Protein AF-A0AAQ3L627-F1 (afdb_monomer_lite)

Organism: NCBI:txid3080537

Sequence (246 aa):
MLGNDVNDSWWVAIDGEVLDNLLSLPDVGKIKDQHPAAQVSVLHEGKADQEDAEWIPFEKNEPARFKVVSSRGYDGMQVTVPQSKEAEEEKPGGPEEEAAAEDKAEASTEKEEVEAKEPEEKAPKTKAKKDRKKKETAEPKADASQKTEILPEAVQKELESLKSEVKSLRDEVSALRDLADTLKQPIMEAHRVLAEREQFLEASEANLFDKAQKQEVLQTELEQMREELDEQKAALKAREARLSAG

pLDDT: mean 77.82, std 23.23, range [33.16, 98.62]

Foldseek 3Di:
DPPDDQPFWKFKDWLRRTDPDTDGPVVLVVVCVVVVPIFIWIFTPVCPPPPPGDTWTWDCPDPQWTWGDDPPPPDTDIDGDPPDDDDDDDDDDDDDDDDDDDDDDDDDPPDDPPPPDDPPPDDPPPPPPPPPDDDDDDDPPDDPDPPPVPDDVVVVVVVVVVVVVVVVVVVVVVVVVVVVVVVVVVVVVVVVVVVVVVVVVVVVVVVVVVVVVVVVVVVVVVVVVVVVVVVVVVVVVVVVVVVVVD

Secondary structure (DSSP, 8-state):
-----TT-EEEEEETTEEPSS-EEHHHHHHHHHH-TTS-EEEEEGGGTT-TT---EEEEEEETTEEEE--TTS----EEE------------------------------------------------------------------------HHHHHHHHHHHHHHHHHHHHHHHHHHHHHHHHHHHHHHHHHHHHHHHHHHHHHHHHHHHHHHHHHHHHHHHHHHHHHHHHHHHHHHHHHHHT--

Structure (mmCIF, N/CA/C/O backbone):
data_AF-A0AAQ3L627-F1
#
_entry.id   AF-A0AAQ3L627-F1
#
loop_
_atom_site.group_PDB
_atom_site.id
_atom_site.type_symbol
_atom_site.label_atom_id
_atom_site.label_alt_id
_atom_site.label_comp_id
_atom_site.label_asym_id
_atom_site.label_entity_id
_atom_site.label_seq_id
_atom_site.pdbx_PDB_ins_code
_atom_site.Cartn_x
_atom_site.Cartn_y
_atom_site.Cartn_z
_atom_site.occupancy
_atom_site.B_iso_or_equiv
_atom_site.auth_seq_id
_atom_site.auth_comp_id
_atom_site.auth_asym_id
_atom_site.auth_atom_id
_atom_site.pdbx_PDB_model_num
ATOM 1 N N . MET A 1 1 ? -19.521 5.486 -27.000 1.00 38.16 1 MET A N 1
ATOM 2 C CA . MET A 1 1 ? -20.193 5.773 -25.718 1.00 38.16 1 MET A CA 1
ATOM 3 C C . MET A 1 1 ? -19.685 4.726 -24.756 1.00 38.16 1 MET A C 1
ATOM 5 O O . MET A 1 1 ? -19.805 3.556 -25.095 1.00 38.16 1 MET A O 1
ATOM 9 N N . LEU A 1 2 ? -19.038 5.121 -23.661 1.00 39.88 2 LEU A N 1
ATOM 10 C CA . LEU A 1 2 ? -18.732 4.174 -22.591 1.00 39.88 2 LEU A CA 1
ATOM 11 C C . LEU A 1 2 ? -20.071 3.858 -21.917 1.00 39.88 2 LEU A C 1
ATOM 13 O O . LEU A 1 2 ? -20.799 4.779 -21.542 1.00 39.88 2 LEU A O 1
ATOM 17 N N . GLY A 1 3 ? -20.453 2.584 -21.922 1.00 46.66 3 GLY A N 1
ATOM 18 C CA . GLY A 1 3 ? -21.623 2.115 -21.195 1.00 46.66 3 GLY A CA 1
ATOM 19 C C . GLY A 1 3 ? -21.202 1.945 -19.752 1.00 46.66 3 GLY A C 1
ATOM 20 O O . GLY A 1 3 ? -20.713 0.879 -19.408 1.00 46.66 3 GLY A O 1
ATOM 21 N N . ASN A 1 4 ? -21.307 3.015 -18.968 1.00 55.88 4 ASN A N 1
ATOM 22 C CA . ASN A 1 4 ? -20.973 2.959 -17.557 1.00 55.88 4 ASN A CA 1
ATOM 23 C C . ASN A 1 4 ? -22.106 2.240 -16.820 1.00 55.88 4 ASN A C 1
ATOM 25 O O . ASN A 1 4 ? -23.209 2.791 -16.707 1.00 55.88 4 ASN A O 1
ATOM 29 N N . ASP A 1 5 ? -21.854 1.012 -16.378 1.00 68.50 5 ASP A N 1
ATOM 30 C CA . ASP A 1 5 ? -22.839 0.220 -15.656 1.00 68.50 5 ASP A CA 1
ATOM 31 C C . ASP A 1 5 ? -22.907 0.658 -14.187 1.00 68.50 5 ASP A C 1
ATOM 33 O O . ASP A 1 5 ? -21.973 1.213 -13.608 1.00 68.50 5 ASP A O 1
ATOM 37 N N . VAL A 1 6 ? -24.037 0.377 -13.532 1.00 69.38 6 VAL A N 1
ATOM 38 C CA . VAL A 1 6 ? -24.241 0.695 -12.101 1.00 69.38 6 VAL A CA 1
ATOM 39 C C . VAL A 1 6 ? -23.228 -0.039 -11.198 1.00 69.38 6 VAL A C 1
ATOM 41 O O . VAL A 1 6 ? -23.020 0.359 -10.052 1.00 69.38 6 VAL A O 1
ATOM 44 N N . ASN A 1 7 ? -22.581 -1.075 -11.739 1.00 77.25 7 ASN A N 1
ATOM 45 C CA . ASN A 1 7 ? -21.584 -1.917 -11.087 1.00 77.25 7 ASN A CA 1
ATOM 46 C C . ASN A 1 7 ? -20.131 -1.461 -11.326 1.00 77.25 7 ASN A C 1
ATOM 48 O O . ASN A 1 7 ? -19.225 -2.134 -10.843 1.00 77.25 7 ASN A O 1
ATOM 52 N N . ASP A 1 8 ? -19.893 -0.373 -12.068 1.00 89.44 8 ASP A N 1
ATOM 53 C CA . ASP A 1 8 ? -18.536 0.143 -12.270 1.00 89.44 8 ASP A CA 1
ATOM 54 C C . ASP A 1 8 ? -17.903 0.567 -10.935 1.00 89.44 8 ASP A C 1
ATOM 56 O O . ASP A 1 8 ? -18.548 1.203 -10.094 1.00 89.44 8 ASP A O 1
ATOM 60 N N . SER A 1 9 ? -16.614 0.266 -10.782 1.00 94.31 9 SER A N 1
ATOM 61 C CA . SER A 1 9 ? -15.779 0.680 -9.655 1.00 94.31 9 SER A CA 1
ATOM 62 C C . SER A 1 9 ? -15.196 2.078 -9.871 1.00 94.31 9 SER A C 1
ATOM 64 O O . SER A 1 9 ? -14.650 2.395 -10.934 1.00 94.31 9 SER A O 1
ATOM 66 N N . TRP A 1 10 ? -15.260 2.917 -8.836 1.00 95.19 10 TRP A N 1
ATOM 67 C CA . TRP A 1 10 ? -14.747 4.286 -8.870 1.00 95.19 10 TRP A CA 1
ATOM 68 C C . TRP A 1 10 ? -13.792 4.541 -7.712 1.00 95.19 10 TRP A C 1
ATOM 70 O O . TRP A 1 10 ? -14.097 4.242 -6.557 1.00 95.19 10 TRP A O 1
ATOM 80 N N . TRP A 1 11 ? -12.665 5.171 -8.024 1.00 96.81 11 TRP A N 1
ATOM 81 C CA . TRP A 1 11 ? -11.856 5.879 -7.045 1.00 96.81 11 TRP A CA 1
ATOM 82 C C . TRP A 1 11 ? -12.615 7.119 -6.578 1.00 96.81 11 TRP A C 1
ATOM 84 O O . TRP A 1 11 ? -13.246 7.814 -7.380 1.00 96.81 11 TRP A O 1
ATOM 94 N N . VAL A 1 12 ? -12.548 7.405 -5.281 1.00 96.69 12 VAL A N 1
ATOM 95 C CA . VAL A 1 12 ? -13.279 8.509 -4.651 1.00 96.69 12 VAL A CA 1
ATOM 96 C C . VAL A 1 12 ? -12.299 9.384 -3.891 1.00 96.69 12 VAL A C 1
ATOM 98 O O . VAL A 1 12 ? -11.506 8.878 -3.102 1.00 96.69 12 VAL A O 1
ATOM 101 N N . ALA A 1 13 ? -12.389 10.693 -4.101 1.00 97.25 13 ALA A N 1
ATOM 102 C CA . ALA A 1 13 ? -11.680 11.692 -3.320 1.00 97.25 13 ALA A CA 1
ATOM 103 C C . ALA A 1 13 ? -12.678 12.570 -2.556 1.00 97.25 13 ALA A C 1
ATOM 105 O O . ALA A 1 13 ? -13.675 13.016 -3.132 1.00 97.25 13 ALA A O 1
ATOM 106 N N . ILE A 1 14 ? -12.405 12.836 -1.280 1.00 96.81 14 ILE A N 1
ATOM 107 C CA . ILE A 1 14 ? -13.191 13.722 -0.411 1.00 96.81 14 ILE A CA 1
ATOM 108 C C . ILE A 1 14 ? -12.295 14.899 -0.027 1.00 96.81 14 ILE A C 1
ATOM 110 O O . ILE A 1 14 ? -11.244 14.701 0.569 1.00 96.81 14 ILE A O 1
ATOM 114 N N . ASP A 1 15 ? -12.671 16.117 -0.424 1.00 96.50 15 ASP A N 1
ATOM 115 C CA . ASP A 1 15 ? -11.905 17.353 -0.172 1.00 96.50 15 ASP A CA 1
ATOM 116 C C . ASP A 1 15 ? -10.427 17.306 -0.641 1.00 96.50 15 ASP A C 1
ATOM 118 O O . ASP A 1 15 ? -9.594 18.104 -0.219 1.00 96.50 15 ASP A O 1
ATOM 122 N N . GLY A 1 16 ? -10.116 16.398 -1.577 1.00 94.44 16 GLY A N 1
ATOM 123 C CA . GLY A 1 16 ? -8.778 16.164 -2.133 1.00 94.44 16 GLY A CA 1
ATOM 124 C C . GLY A 1 16 ? -8.058 14.923 -1.588 1.00 94.44 16 GLY A C 1
ATOM 125 O O . GLY A 1 16 ? -7.071 14.504 -2.187 1.00 94.44 16 GLY A O 1
ATOM 126 N N . GLU A 1 17 ? -8.555 14.300 -0.516 1.00 97.06 17 GLU A N 1
ATOM 127 C CA . GLU A 1 17 ? -8.014 13.045 0.020 1.00 97.06 17 GLU A CA 1
ATOM 128 C C . GLU A 1 17 ? -8.633 11.845 -0.708 1.00 97.06 17 GLU A C 1
ATOM 130 O O . GLU A 1 17 ? -9.852 11.669 -0.699 1.00 97.06 17 GLU A O 1
ATOM 135 N N . VAL A 1 18 ? -7.802 11.028 -1.363 1.00 96.50 18 VAL A N 1
ATOM 136 C CA . VAL A 1 18 ? -8.230 9.813 -2.079 1.00 96.50 18 VAL A CA 1
ATOM 137 C C . VAL A 1 18 ? -8.443 8.670 -1.085 1.00 96.50 18 VAL A C 1
ATOM 139 O O . VAL A 1 18 ? -7.598 8.428 -0.229 1.00 96.50 18 VAL A O 1
ATOM 142 N N . LEU A 1 19 ? -9.563 7.956 -1.210 1.00 96.38 19 LEU A N 1
ATOM 143 C CA . LEU A 1 19 ? -9.843 6.747 -0.438 1.00 96.38 19 LEU A CA 1
ATOM 144 C C . LEU A 1 19 ? -9.174 5.521 -1.075 1.00 96.38 19 LEU A C 1
ATOM 146 O O . LEU A 1 19 ? -9.302 5.305 -2.277 1.00 96.38 19 LEU A O 1
ATOM 150 N N . ASP A 1 20 ? -8.564 4.667 -0.249 1.00 95.38 20 ASP A N 1
ATOM 151 C CA . ASP A 1 20 ? -7.891 3.426 -0.680 1.00 95.38 20 ASP A CA 1
ATOM 152 C C . ASP A 1 20 ? -8.838 2.369 -1.287 1.00 95.38 20 ASP A C 1
ATOM 154 O O . ASP A 1 20 ? -8.384 1.414 -1.916 1.00 95.38 20 ASP A O 1
ATOM 158 N N . ASN A 1 21 ? -10.152 2.505 -1.084 1.00 95.94 21 ASN A N 1
ATOM 159 C CA . ASN A 1 21 ? -11.151 1.543 -1.544 1.00 95.94 21 ASN A CA 1
ATOM 160 C C . ASN A 1 21 ? -11.883 2.052 -2.789 1.00 95.94 21 ASN A C 1
ATOM 162 O O . ASN A 1 21 ? -12.464 3.139 -2.776 1.00 95.94 21 ASN A O 1
ATOM 166 N N . LEU A 1 22 ? -11.946 1.207 -3.819 1.00 95.81 22 LEU A N 1
ATOM 167 C CA . LEU A 1 22 ? -12.874 1.362 -4.937 1.00 95.81 22 LEU A CA 1
ATOM 168 C C . LEU A 1 22 ? -14.322 1.222 -4.449 1.00 95.81 22 LEU A C 1
ATOM 170 O O . LEU A 1 22 ? -14.645 0.315 -3.679 1.00 95.81 22 LEU A O 1
ATOM 174 N N . LEU A 1 23 ? -15.201 2.113 -4.909 1.00 95.69 23 LEU A N 1
ATOM 175 C CA . LEU A 1 23 ? -16.597 2.178 -4.479 1.00 95.69 23 LEU A CA 1
ATOM 176 C C . LEU A 1 23 ? -17.563 2.216 -5.664 1.00 95.69 23 LEU A C 1
ATOM 178 O O . LEU A 1 23 ? -17.274 2.791 -6.714 1.00 95.69 23 LEU A O 1
ATOM 182 N N . SER A 1 24 ? -18.750 1.642 -5.463 1.00 94.31 24 SER A N 1
ATOM 183 C CA . SER A 1 24 ? -19.856 1.748 -6.416 1.00 94.31 24 SER A CA 1
ATOM 184 C C . SER A 1 24 ? -20.477 3.151 -6.371 1.00 94.31 24 SER A C 1
ATOM 186 O O . SER A 1 24 ? -20.512 3.784 -5.312 1.00 94.31 24 SER A O 1
ATOM 188 N N . LEU A 1 25 ? -21.036 3.643 -7.485 1.00 90.56 25 LEU A N 1
ATOM 189 C CA . LEU A 1 25 ? -21.740 4.942 -7.517 1.00 90.56 25 LEU A CA 1
ATOM 190 C C . LEU A 1 25 ? -22.830 5.095 -6.427 1.00 90.56 25 LEU A C 1
ATOM 192 O O . LEU A 1 25 ? -22.910 6.173 -5.827 1.00 90.56 25 LEU A O 1
ATOM 196 N N . PRO A 1 26 ? -23.645 4.065 -6.108 1.00 91.62 26 PRO A N 1
ATOM 197 C CA . PRO A 1 26 ? -24.541 4.094 -4.951 1.00 91.62 26 PRO A CA 1
ATOM 198 C C . PRO A 1 26 ? -23.844 4.363 -3.608 1.00 91.62 26 PRO A C 1
ATOM 200 O O . PRO A 1 26 ? -24.389 5.098 -2.782 1.00 91.62 26 PRO A O 1
ATOM 203 N N . ASP A 1 27 ? -22.649 3.812 -3.381 1.00 94.50 27 ASP A N 1
ATOM 204 C CA . ASP A 1 27 ? -21.881 4.023 -2.147 1.00 94.50 27 ASP A CA 1
ATOM 205 C C . ASP A 1 27 ? -21.241 5.416 -2.092 1.00 94.50 27 ASP A C 1
ATOM 207 O O . ASP A 1 27 ? -21.297 6.066 -1.046 1.00 94.50 27 ASP A O 1
ATOM 211 N N . VAL A 1 28 ? -20.765 5.948 -3.226 1.00 93.94 28 VAL A N 1
ATOM 212 C CA . VAL A 1 28 ? -20.380 7.372 -3.337 1.00 93.94 28 VAL A CA 1
ATOM 213 C C . VAL A 1 28 ? -21.561 8.284 -2.977 1.00 93.94 28 VAL A C 1
ATOM 215 O O . VAL A 1 28 ? -21.400 9.283 -2.272 1.00 93.94 28 VAL A O 1
ATOM 218 N N . GLY A 1 29 ? -22.776 7.906 -3.390 1.00 92.81 29 GLY A N 1
ATOM 219 C CA . GLY A 1 29 ? -24.018 8.566 -2.988 1.00 92.81 29 GLY A CA 1
ATOM 220 C C . GLY A 1 29 ? -24.201 8.628 -1.467 1.00 92.81 29 GLY A C 1
ATOM 221 O O . GLY A 1 29 ? -24.482 9.705 -0.939 1.00 92.81 29 GLY A O 1
ATOM 222 N N . LYS A 1 30 ? -23.977 7.510 -0.760 1.00 94.81 30 LYS A N 1
ATOM 223 C CA . LYS A 1 30 ? -24.049 7.434 0.714 1.00 94.81 30 LYS A CA 1
ATOM 224 C C . LYS A 1 30 ? -22.985 8.307 1.386 1.00 94.81 30 LYS A C 1
ATOM 226 O O . LYS A 1 30 ? -23.291 8.985 2.363 1.00 94.81 30 LYS A O 1
ATOM 231 N N . ILE A 1 31 ? -21.760 8.335 0.854 1.00 94.31 31 ILE A N 1
ATOM 232 C CA . ILE A 1 31 ? -20.682 9.207 1.352 1.00 94.31 31 ILE A CA 1
ATOM 233 C C . ILE A 1 31 ? -21.073 10.681 1.212 1.00 94.31 31 ILE A C 1
ATOM 235 O O . ILE A 1 31 ? -20.925 11.451 2.160 1.00 94.31 31 ILE A O 1
ATOM 239 N N . LYS A 1 32 ? -21.641 11.082 0.068 1.00 94.38 32 LYS A N 1
ATOM 240 C CA . LYS A 1 32 ? -22.099 12.464 -0.140 1.00 94.38 32 LYS A CA 1
ATOM 241 C C . LYS A 1 32 ? -23.278 12.846 0.767 1.00 94.38 32 LYS A C 1
ATOM 243 O O . LYS A 1 32 ? -23.385 14.010 1.142 1.00 94.38 32 LYS A O 1
ATOM 248 N N . ASP A 1 33 ? -24.119 11.889 1.164 1.00 93.94 33 ASP A N 1
ATOM 249 C CA . ASP A 1 33 ? -25.168 12.105 2.173 1.00 93.94 33 ASP A CA 1
ATOM 250 C C . ASP A 1 33 ? -24.604 12.265 3.597 1.00 93.94 33 ASP A C 1
ATOM 252 O O . ASP A 1 33 ? -25.123 13.067 4.373 1.00 93.94 33 ASP A O 1
ATOM 256 N N . GLN A 1 34 ? -23.537 11.535 3.941 1.00 95.62 34 GLN A N 1
ATOM 257 C CA . GLN A 1 34 ? -22.833 11.673 5.225 1.00 95.62 34 GLN A CA 1
ATOM 258 C C . GLN A 1 34 ? -22.031 12.983 5.307 1.00 95.62 34 GLN A C 1
ATOM 260 O O . GLN A 1 34 ? -21.970 13.609 6.366 1.00 95.62 34 GLN A O 1
ATOM 265 N N . HIS A 1 35 ? -21.466 13.430 4.181 1.00 93.44 35 HIS A N 1
ATOM 266 C CA . HIS A 1 35 ? -20.610 14.613 4.077 1.00 93.44 35 HIS A CA 1
ATOM 267 C C . HIS A 1 35 ? -21.164 15.630 3.057 1.00 93.44 35 HIS A C 1
ATOM 269 O O . HIS A 1 35 ? -20.539 15.895 2.025 1.00 93.44 35 HIS A O 1
ATOM 275 N N . PRO A 1 36 ? -22.329 16.260 3.322 1.00 93.69 36 PRO A N 1
ATOM 276 C CA . PRO A 1 36 ? -22.995 17.128 2.349 1.00 93.69 36 PRO A CA 1
ATOM 277 C C . PRO A 1 36 ? -22.157 18.355 1.962 1.00 93.69 36 PRO A C 1
ATOM 279 O O . PRO A 1 36 ? -22.211 18.786 0.810 1.00 93.69 36 PRO A O 1
ATOM 282 N N . ALA A 1 37 ? -21.350 18.882 2.888 1.00 94.19 37 ALA A N 1
ATOM 283 C CA . ALA A 1 37 ? -20.481 20.038 2.665 1.00 94.19 37 ALA A CA 1
ATOM 284 C C . ALA A 1 37 ? -19.163 19.715 1.932 1.00 94.19 37 ALA A C 1
ATOM 286 O O . ALA A 1 37 ? -18.573 20.627 1.362 1.00 94.19 37 ALA A O 1
ATOM 287 N N . ALA A 1 38 ? -18.719 18.453 1.922 1.00 96.19 38 ALA A N 1
ATOM 288 C CA . ALA A 1 38 ? -17.439 18.056 1.335 1.00 96.19 38 ALA A CA 1
ATOM 289 C C . ALA A 1 38 ? -17.497 18.003 -0.199 1.00 96.19 38 ALA A C 1
ATOM 291 O O . ALA A 1 38 ? -18.507 17.584 -0.786 1.00 96.19 38 ALA A O 1
ATOM 292 N N . GLN A 1 39 ? -16.411 18.375 -0.868 1.00 96.25 39 GLN A N 1
ATOM 293 C CA . GLN A 1 39 ? -16.238 18.193 -2.303 1.00 96.25 39 GLN A CA 1
ATOM 294 C C . GLN A 1 39 ? -15.864 16.735 -2.589 1.00 96.25 39 GLN A C 1
ATOM 296 O O . GLN A 1 39 ? -14.703 16.341 -2.509 1.00 96.25 39 GLN A O 1
ATOM 301 N N . VAL A 1 40 ? -16.863 15.931 -2.956 1.00 95.94 40 VAL A N 1
ATOM 302 C CA . VAL A 1 40 ? -16.649 14.559 -3.430 1.00 95.94 40 VAL A CA 1
ATOM 303 C C . VAL A 1 40 ? -16.345 14.597 -4.926 1.00 95.94 40 VAL A C 1
ATOM 305 O O . VAL A 1 40 ? -17.100 15.189 -5.700 1.00 95.94 40 VAL A O 1
ATOM 308 N N . SER A 1 41 ? -15.250 13.964 -5.335 1.00 96.19 41 SER A N 1
ATOM 309 C CA . SER A 1 41 ? -14.869 13.781 -6.740 1.00 96.19 41 SER A CA 1
ATOM 310 C C . SER A 1 41 ? -14.647 12.298 -7.019 1.00 96.19 41 SER A C 1
ATOM 312 O O . SER A 1 41 ? -14.194 11.567 -6.141 1.00 96.19 41 SER A O 1
ATOM 314 N N . VAL A 1 42 ? -14.963 11.850 -8.232 1.00 96.00 42 VAL A N 1
ATOM 315 C CA . VAL A 1 42 ? -14.820 10.449 -8.645 1.00 96.00 42 VAL A CA 1
ATOM 316 C C . VAL A 1 42 ? -13.933 10.310 -9.874 1.00 96.00 42 VAL A C 1
ATOM 318 O O . VAL A 1 42 ? -13.960 11.153 -10.776 1.00 96.00 42 VAL A O 1
ATOM 321 N N . LEU A 1 43 ? -13.183 9.214 -9.925 1.00 95.19 43 LEU A N 1
ATOM 322 C CA . LEU A 1 43 ? -12.391 8.799 -11.074 1.00 95.19 43 LEU A CA 1
ATOM 323 C C . LEU A 1 43 ? -12.682 7.325 -11.381 1.00 95.19 43 LEU A C 1
ATOM 325 O O . LEU A 1 43 ? -12.648 6.470 -10.505 1.00 95.19 43 LEU A O 1
ATOM 329 N N . HIS A 1 44 ? -13.009 7.030 -12.635 1.00 93.81 44 HIS A N 1
ATOM 330 C CA . HIS A 1 44 ? -13.338 5.677 -13.080 1.00 93.81 44 HIS A CA 1
ATOM 331 C C . HIS A 1 44 ? -12.098 4.770 -13.031 1.00 93.81 44 HIS A C 1
ATOM 333 O O . HIS A 1 44 ? -11.052 5.179 -13.534 1.00 93.81 44 HIS A O 1
ATOM 339 N N . GLU A 1 45 ? -12.217 3.539 -12.518 1.00 94.12 45 GLU A N 1
ATOM 340 C CA . GLU A 1 45 ? -11.090 2.596 -12.362 1.00 94.12 45 GLU A CA 1
ATOM 341 C C . GLU A 1 45 ? -10.263 2.447 -13.651 1.00 94.12 45 GLU A C 1
ATOM 343 O O . GLU A 1 45 ? -9.081 2.769 -13.664 1.00 94.12 45 GLU A O 1
ATOM 348 N N . GLY A 1 46 ? -10.901 2.110 -14.780 1.00 91.81 46 GLY A N 1
ATOM 349 C CA . GLY A 1 46 ? -10.245 2.006 -16.099 1.00 91.81 46 GLY A CA 1
ATOM 350 C C . GLY A 1 46 ? -9.662 3.305 -16.697 1.00 91.81 46 GLY A C 1
ATOM 351 O O . GLY A 1 46 ? -9.303 3.326 -17.875 1.00 91.81 46 GLY A O 1
ATOM 352 N N . LYS A 1 47 ? -9.611 4.404 -15.933 1.00 91.38 47 LYS A N 1
ATOM 353 C CA . LYS A 1 47 ? -8.862 5.631 -16.254 1.00 91.38 47 LYS A CA 1
ATOM 354 C C . LYS A 1 47 ? -7.760 5.954 -15.239 1.00 91.38 47 LYS A C 1
ATOM 356 O O . LYS A 1 47 ? -7.022 6.900 -15.485 1.00 91.38 47 LYS A O 1
ATOM 361 N N . ALA A 1 48 ? -7.641 5.214 -14.136 1.00 91.06 48 ALA A N 1
ATOM 362 C CA . ALA A 1 48 ? -6.684 5.501 -13.066 1.00 91.06 48 ALA A CA 1
ATOM 363 C C . ALA A 1 48 ? -5.220 5.486 -13.544 1.00 91.06 48 ALA A C 1
ATOM 365 O O . ALA A 1 48 ? -4.422 6.288 -13.075 1.00 91.06 48 ALA A O 1
ATOM 366 N N . ASP A 1 49 ? -4.900 4.648 -14.535 1.00 93.00 49 ASP A N 1
ATOM 367 C CA . ASP A 1 49 ? -3.555 4.529 -15.119 1.00 93.00 49 ASP A CA 1
ATOM 368 C C . ASP A 1 49 ? -3.184 5.662 -16.105 1.00 93.00 49 ASP A C 1
ATOM 370 O O . ASP A 1 49 ? -2.115 5.630 -16.715 1.00 93.00 49 ASP A O 1
ATOM 374 N N . GLN A 1 50 ? -4.066 6.644 -16.335 1.00 93.19 50 GLN A N 1
ATOM 375 C CA . GLN A 1 50 ? -3.812 7.759 -17.255 1.00 93.19 50 GLN A CA 1
ATOM 376 C C . GLN A 1 50 ? -3.280 8.967 -16.471 1.00 93.19 50 GLN A C 1
ATOM 378 O O . GLN A 1 50 ? -3.987 9.503 -15.625 1.00 93.19 50 GLN A O 1
ATOM 383 N N . GLU A 1 51 ? -2.069 9.445 -16.781 1.00 88.75 51 GLU A N 1
ATOM 384 C CA . GLU A 1 51 ? -1.464 10.606 -16.091 1.00 88.75 51 GLU A CA 1
ATOM 385 C C . GLU A 1 51 ? -2.346 11.872 -16.158 1.00 88.75 51 GLU A C 1
ATOM 387 O O . GLU A 1 51 ? -2.414 12.635 -15.198 1.00 88.75 51 GLU A O 1
ATOM 392 N N . ASP A 1 52 ? -3.088 12.052 -17.258 1.00 90.56 52 ASP A N 1
ATOM 393 C CA . ASP A 1 52 ? -4.026 13.164 -17.487 1.00 90.56 52 ASP A CA 1
ATOM 394 C C . ASP A 1 52 ? -5.481 12.851 -17.048 1.00 90.56 52 ASP A C 1
ATOM 396 O O . ASP A 1 52 ? -6.446 13.418 -17.577 1.00 90.56 52 ASP A O 1
ATOM 400 N N . ALA A 1 53 ? -5.683 11.910 -16.121 1.00 92.38 53 ALA A N 1
ATOM 401 C CA . ALA A 1 53 ? -7.008 11.500 -15.659 1.00 92.38 53 ALA A CA 1
ATOM 402 C C . ALA A 1 53 ? -7.758 12.619 -14.904 1.00 92.38 53 ALA A C 1
ATOM 404 O O . ALA A 1 53 ? -7.532 12.881 -13.722 1.00 92.38 53 ALA A O 1
ATOM 405 N N . GLU A 1 54 ? -8.719 13.259 -15.577 1.00 92.25 54 GLU A N 1
ATOM 406 C CA . GLU A 1 54 ? -9.583 14.272 -14.960 1.00 92.25 54 GLU A CA 1
ATOM 407 C C . GLU A 1 54 ? -10.531 13.651 -13.915 1.00 92.25 54 GLU A C 1
ATOM 409 O O . GLU A 1 54 ? -11.488 12.948 -14.256 1.00 92.25 54 GLU A O 1
ATOM 414 N N . TRP A 1 55 ? -10.297 13.972 -12.639 1.00 94.00 55 TRP A N 1
ATOM 415 C CA . TRP A 1 55 ? -11.248 13.754 -11.546 1.00 94.00 55 TRP A CA 1
ATOM 416 C C . TRP A 1 55 ? -12.523 14.562 -11.780 1.00 94.00 55 TRP A C 1
ATOM 418 O O . TRP A 1 55 ? -12.464 15.767 -12.043 1.00 94.00 55 TRP A O 1
ATOM 428 N N . ILE A 1 56 ? -13.684 13.919 -11.654 1.00 92.88 56 ILE A N 1
ATOM 429 C CA . ILE A 1 56 ? -14.965 14.546 -11.981 1.00 92.88 56 ILE A CA 1
ATOM 430 C C . ILE A 1 56 ? -15.746 14.841 -10.694 1.00 92.88 56 ILE A C 1
ATOM 432 O O . ILE A 1 56 ? -15.994 13.912 -9.920 1.00 92.88 56 ILE A O 1
ATOM 436 N N . PRO A 1 57 ? -16.159 16.096 -10.433 1.00 92.69 57 PRO A N 1
ATOM 437 C CA . PRO A 1 57 ? -16.938 16.424 -9.244 1.00 92.69 57 PRO A CA 1
ATOM 438 C C . PRO A 1 57 ? -18.296 15.709 -9.261 1.00 92.69 57 PRO A C 1
ATOM 440 O O . PRO A 1 57 ? -19.010 15.685 -10.271 1.00 92.69 57 PRO A O 1
ATOM 443 N N . PHE A 1 58 ? -18.644 15.122 -8.117 1.00 91.94 58 PHE A N 1
ATOM 444 C CA . PHE A 1 58 ? -19.856 14.340 -7.918 1.00 91.94 58 PHE A CA 1
ATOM 445 C C . PHE A 1 58 ? -20.940 15.193 -7.250 1.00 91.94 58 PHE A C 1
ATOM 447 O O . PHE A 1 58 ? -20.912 15.459 -6.044 1.00 91.94 58 PHE A O 1
ATOM 454 N N . GLU A 1 59 ? -21.934 15.606 -8.037 1.00 89.81 59 GLU A N 1
ATOM 455 C CA . GLU A 1 59 ? -23.071 16.386 -7.550 1.00 89.81 59 GLU A CA 1
ATOM 456 C C . GLU A 1 59 ? -24.345 15.536 -7.473 1.00 89.81 59 GLU A C 1
ATOM 458 O O . GLU A 1 59 ? -24.961 15.176 -8.487 1.00 89.81 59 GLU A O 1
ATOM 463 N N . LYS A 1 60 ? -24.796 15.271 -6.241 1.00 84.06 60 LYS A N 1
ATOM 464 C CA . LYS A 1 60 ? -26.093 14.645 -5.967 1.00 84.06 60 LYS A CA 1
ATOM 465 C C . LYS A 1 60 ? -27.221 15.659 -6.189 1.00 84.06 60 LYS A C 1
ATOM 467 O O . LYS A 1 60 ? -27.657 16.335 -5.264 1.00 84.06 60 LYS A O 1
ATOM 472 N N . ASN A 1 61 ? -27.664 15.773 -7.440 1.00 71.81 61 ASN A N 1
ATOM 473 C CA . ASN A 1 61 ? -28.689 16.735 -7.850 1.00 71.81 61 ASN A CA 1
ATOM 474 C C . ASN A 1 61 ? -30.120 16.296 -7.468 1.00 71.81 61 ASN A C 1
ATOM 476 O O . ASN A 1 61 ? -30.948 17.147 -7.162 1.00 71.81 61 ASN A O 1
ATOM 480 N N . GLU A 1 62 ? -30.412 14.990 -7.420 1.00 59.34 62 GLU A N 1
ATOM 481 C CA . GLU A 1 62 ? -31.674 14.432 -6.898 1.00 59.34 62 GLU A CA 1
ATOM 482 C C . GLU A 1 62 ? -31.419 13.084 -6.192 1.00 59.34 62 GLU A C 1
ATOM 484 O O . GLU A 1 62 ? -30.448 12.399 -6.519 1.00 59.34 62 GLU A O 1
ATOM 489 N N . PRO A 1 63 ? -32.290 12.623 -5.268 1.00 58.09 6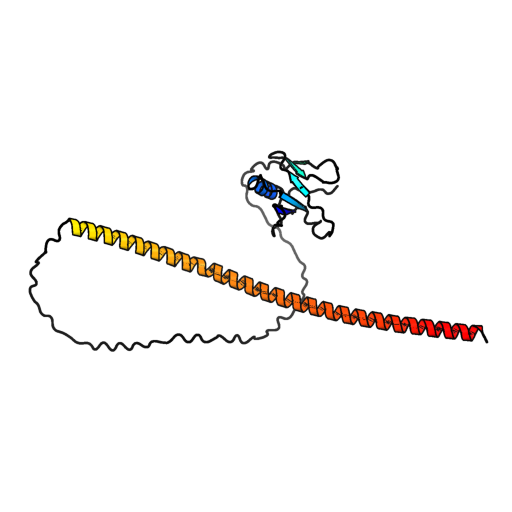3 PRO A N 1
ATOM 490 C CA . PRO A 1 63 ? -32.091 11.363 -4.536 1.00 58.09 63 PRO A CA 1
ATOM 491 C C . PRO A 1 63 ? -32.057 10.087 -5.401 1.00 58.09 63 PRO A C 1
ATOM 493 O O . PRO A 1 63 ? -31.693 9.037 -4.883 1.00 58.09 63 PRO A O 1
ATOM 496 N N . ALA A 1 64 ? -32.416 10.162 -6.689 1.00 57.00 64 ALA A N 1
ATOM 497 C CA . ALA A 1 64 ? -32.388 9.039 -7.635 1.00 57.00 64 ALA A CA 1
ATOM 498 C C . ALA A 1 64 ? -31.595 9.320 -8.932 1.00 57.00 64 ALA A C 1
ATOM 500 O O . ALA A 1 64 ? -31.579 8.479 -9.835 1.00 57.00 64 ALA A O 1
ATOM 501 N N . ARG A 1 65 ? -30.961 10.498 -9.061 1.00 56.53 65 ARG A N 1
ATOM 502 C CA . ARG A 1 65 ? -30.208 10.887 -10.265 1.00 56.53 65 ARG A CA 1
ATOM 503 C C . ARG A 1 65 ? -28.868 11.498 -9.904 1.00 56.53 65 ARG A C 1
ATOM 505 O O . ARG A 1 65 ? -28.790 12.529 -9.234 1.00 56.53 65 ARG A O 1
ATOM 512 N N . PHE A 1 66 ? -27.821 10.883 -10.429 1.00 63.78 66 PHE A N 1
ATOM 513 C CA . PHE A 1 66 ? -26.448 11.327 -10.265 1.00 63.78 66 PHE A CA 1
ATOM 514 C C . PHE A 1 66 ? -26.023 12.064 -11.529 1.00 63.78 66 PHE A C 1
ATOM 516 O O . PHE A 1 66 ? -26.240 11.572 -12.641 1.00 63.78 66 PHE A O 1
ATOM 523 N N . LYS A 1 67 ? -25.445 13.257 -11.363 1.00 67.31 67 LYS A N 1
ATOM 524 C CA . LYS A 1 67 ? -24.898 14.033 -12.473 1.00 67.31 67 LYS A CA 1
ATOM 525 C C . LYS A 1 67 ? -23.396 14.159 -12.288 1.00 67.31 67 LYS A C 1
ATOM 527 O O . LYS A 1 67 ? -22.922 14.778 -11.339 1.00 67.31 67 LYS A O 1
ATOM 532 N N . VAL A 1 68 ? -22.668 13.564 -13.221 1.00 62.91 68 VAL A N 1
ATOM 533 C CA . VAL A 1 68 ? -21.210 13.638 -13.300 1.00 62.91 68 VAL A CA 1
ATOM 534 C C . VAL A 1 68 ? -20.884 14.871 -14.147 1.00 62.91 68 VAL A C 1
ATOM 536 O O . VAL A 1 68 ? -21.147 14.897 -15.354 1.00 62.91 68 VAL A O 1
ATOM 539 N N . VAL A 1 69 ? -20.422 15.948 -13.503 1.00 63.31 69 VAL A N 1
ATOM 540 C CA . VAL A 1 69 ? -20.269 17.261 -14.151 1.00 63.31 69 VAL A CA 1
ATOM 541 C C . VAL A 1 69 ? -18.898 17.359 -14.816 1.00 63.31 69 VAL A C 1
ATOM 543 O O . VAL A 1 69 ? -17.907 17.725 -14.193 1.00 63.31 69 VAL A O 1
ATOM 546 N N . SER A 1 70 ? -18.845 17.042 -16.110 1.00 59.62 70 SER A N 1
ATOM 547 C CA . SER A 1 70 ? -17.636 17.220 -16.919 1.00 59.62 70 SER A CA 1
ATOM 548 C C . SER A 1 70 ? -17.282 18.705 -17.061 1.00 59.62 70 SER A C 1
ATOM 550 O O . SER A 1 70 ? -18.040 19.487 -17.639 1.00 59.62 70 SER A O 1
ATOM 552 N N . SER A 1 71 ? -16.083 19.074 -16.615 1.00 49.44 71 SER A N 1
ATOM 553 C CA . SER A 1 71 ? -15.517 20.431 -16.662 1.00 49.44 71 SER A CA 1
ATOM 554 C C . SER A 1 71 ? -15.393 21.014 -18.080 1.00 49.44 71 SER A C 1
ATOM 556 O O . SER A 1 71 ? -15.410 22.231 -18.254 1.00 49.44 71 SER A O 1
ATOM 558 N N . ARG A 1 72 ? -15.329 20.167 -19.118 1.00 55.00 72 ARG A N 1
ATOM 559 C CA . ARG A 1 72 ? -15.158 20.569 -20.532 1.00 55.00 72 ARG A CA 1
ATOM 560 C C . ARG A 1 72 ? -16.438 21.006 -21.272 1.00 55.00 72 ARG A C 1
ATOM 562 O O . ARG A 1 72 ? -16.455 21.007 -22.500 1.00 55.00 72 ARG A O 1
ATOM 569 N N . GLY A 1 73 ? -17.514 21.358 -20.565 1.00 47.78 73 GLY A N 1
ATOM 570 C CA . GLY A 1 73 ? -18.721 21.950 -21.172 1.00 47.78 73 GLY A CA 1
ATOM 571 C C . GLY A 1 73 ? -19.564 21.009 -22.047 1.00 47.78 73 GLY A C 1
ATOM 572 O O . GLY A 1 73 ? -20.412 21.475 -22.802 1.00 47.78 73 GLY A O 1
ATOM 573 N N . TYR A 1 74 ? -19.347 19.695 -21.947 1.00 46.69 74 TYR A N 1
ATOM 574 C CA . TYR A 1 74 ? -20.245 18.691 -22.519 1.00 46.69 74 TYR A CA 1
ATOM 575 C C . TYR A 1 74 ? -21.469 18.498 -21.620 1.00 46.69 74 TYR A C 1
ATOM 577 O O . TYR A 1 74 ? -21.349 18.521 -20.394 1.00 46.69 74 TYR A O 1
ATOM 585 N N . ASP A 1 75 ? -22.635 18.286 -22.237 1.00 46.94 75 ASP A N 1
ATOM 586 C CA . ASP A 1 75 ? -23.905 18.066 -21.539 1.00 46.94 75 ASP A CA 1
ATOM 587 C C . ASP A 1 75 ? -23.769 16.933 -20.509 1.00 46.94 75 ASP A C 1
ATOM 589 O O . ASP A 1 75 ? -23.499 15.779 -20.853 1.00 46.94 75 ASP A O 1
ATOM 593 N N . GLY A 1 76 ? -23.892 17.281 -19.225 1.00 51.56 76 GLY A N 1
ATOM 594 C CA . GLY A 1 76 ? -23.549 16.375 -18.130 1.00 51.56 76 GLY A CA 1
ATOM 595 C C . GLY A 1 76 ? -24.458 15.148 -18.096 1.00 51.56 76 GLY A C 1
ATOM 596 O O . GLY A 1 76 ? -25.674 15.284 -17.937 1.00 51.56 76 GLY A O 1
ATOM 597 N N . MET A 1 77 ? -23.855 13.962 -18.205 1.00 54.84 77 MET A N 1
ATOM 598 C CA . MET A 1 77 ? -24.565 12.683 -18.199 1.00 54.84 77 MET A CA 1
ATOM 599 C C . MET A 1 77 ? -25.357 12.499 -16.898 1.00 54.84 77 MET A C 1
ATOM 601 O O . MET A 1 77 ? -24.813 12.621 -15.799 1.00 54.84 77 MET A O 1
ATOM 605 N N . GLN A 1 78 ? -26.649 12.192 -17.039 1.00 53.47 78 GLN A N 1
ATOM 606 C CA . GLN A 1 78 ? -27.520 11.800 -15.932 1.00 53.47 78 GLN A CA 1
ATOM 607 C C . GLN A 1 78 ? -27.562 10.275 -15.847 1.00 53.47 78 GLN A C 1
ATOM 609 O O . GLN A 1 78 ? -28.174 9.627 -16.698 1.00 53.47 78 GLN A O 1
ATOM 614 N N . VAL A 1 79 ? -26.961 9.706 -14.804 1.00 52.12 79 VAL A N 1
ATOM 615 C CA . VAL A 1 79 ? -27.139 8.289 -14.473 1.00 52.12 79 VAL A CA 1
ATOM 616 C C . VAL A 1 79 ? -28.362 8.183 -13.566 1.00 52.12 79 VAL A C 1
ATOM 618 O O . VAL A 1 79 ? -28.380 8.711 -12.452 1.00 52.12 79 VAL A O 1
ATOM 621 N N . THR A 1 80 ? -29.413 7.532 -14.067 1.00 48.97 80 THR A N 1
ATOM 622 C CA . THR A 1 80 ? -30.607 7.215 -13.274 1.00 48.97 80 THR A CA 1
ATOM 623 C C . THR A 1 80 ? -30.419 5.818 -12.708 1.00 48.97 80 THR A C 1
ATOM 625 O O . THR A 1 80 ? -30.462 4.849 -13.463 1.00 48.97 80 THR A O 1
ATOM 628 N N . VAL A 1 81 ? -30.196 5.705 -11.399 1.00 49.84 81 VAL A N 1
ATOM 629 C CA . VAL A 1 81 ? -30.093 4.386 -10.764 1.00 49.84 81 VAL A CA 1
ATOM 630 C C . VAL A 1 81 ? -31.494 3.771 -10.712 1.00 49.84 81 VAL A C 1
ATOM 632 O O . VAL A 1 81 ? -32.416 4.419 -10.203 1.00 49.84 81 VAL A O 1
ATOM 635 N N . PRO A 1 82 ? -31.700 2.551 -11.243 1.00 45.50 82 PRO A N 1
ATOM 636 C CA . PRO A 1 82 ? -32.977 1.875 -11.101 1.00 45.50 82 PRO A CA 1
ATOM 637 C C . PRO A 1 82 ? -33.218 1.619 -9.613 1.00 45.50 82 PRO A C 1
ATOM 639 O O . PRO A 1 82 ? -32.397 0.993 -8.947 1.00 45.50 82 PRO A O 1
ATOM 642 N N . GLN A 1 83 ? -34.347 2.098 -9.084 1.00 42.12 83 GLN A N 1
ATOM 643 C CA . GLN A 1 83 ? -34.772 1.726 -7.739 1.00 42.12 83 GLN A CA 1
ATOM 644 C C . GLN A 1 83 ? -35.009 0.216 -7.717 1.00 42.12 83 GLN A C 1
ATOM 646 O O . GLN A 1 83 ? -36.001 -0.277 -8.261 1.00 42.12 83 GLN A O 1
ATOM 651 N N . SER A 1 84 ? -34.077 -0.512 -7.107 1.00 41.81 84 SER A N 1
ATOM 652 C CA . SER A 1 84 ? -34.201 -1.936 -6.838 1.00 41.81 84 SER A CA 1
ATOM 653 C C . SER A 1 84 ? -35.421 -2.150 -5.951 1.00 41.81 84 SER A C 1
ATOM 655 O O . SER A 1 84 ? -35.389 -1.857 -4.756 1.00 41.81 84 SER A O 1
ATOM 657 N N . LYS A 1 85 ? -36.511 -2.643 -6.549 1.00 39.88 85 LYS A N 1
ATOM 658 C CA . LYS A 1 85 ? -37.612 -3.225 -5.785 1.00 39.88 85 LYS A CA 1
ATOM 659 C C . LYS A 1 85 ? -37.039 -4.377 -4.974 1.00 39.88 85 LYS A C 1
ATOM 661 O O . LYS A 1 85 ? -36.436 -5.277 -5.553 1.00 39.88 85 LYS A O 1
ATOM 666 N N . GLU A 1 86 ? -37.253 -4.336 -3.666 1.00 44.06 86 GLU A N 1
ATOM 667 C CA . GLU A 1 86 ? -37.039 -5.482 -2.791 1.00 44.06 86 GLU A CA 1
ATOM 668 C C . GLU A 1 86 ? -37.857 -6.654 -3.353 1.00 44.06 86 GLU A C 1
ATOM 670 O O . GLU A 1 86 ? -39.080 -6.569 -3.475 1.00 44.06 86 GLU A O 1
ATOM 675 N N . ALA A 1 87 ? -37.158 -7.698 -3.794 1.00 41.91 87 ALA A N 1
ATOM 676 C CA . ALA A 1 87 ? -37.746 -8.919 -4.320 1.00 41.91 87 ALA A CA 1
ATOM 677 C C . ALA A 1 87 ? -37.564 -10.023 -3.279 1.00 41.91 87 ALA A C 1
ATOM 679 O O . ALA A 1 87 ? -36.482 -10.167 -2.707 1.00 41.91 87 ALA A O 1
ATOM 680 N N . GLU A 1 88 ? -38.643 -10.755 -3.018 1.00 38.75 88 GLU A N 1
ATOM 681 C CA . GLU A 1 88 ? -38.693 -11.768 -1.973 1.00 38.75 88 GLU A CA 1
ATOM 682 C C . GLU A 1 88 ? -37.755 -12.954 -2.235 1.00 38.75 88 GLU A C 1
ATOM 684 O O . GLU A 1 88 ? -37.467 -13.355 -3.361 1.00 38.75 88 GLU A O 1
ATOM 689 N N . GLU A 1 89 ? -37.317 -13.499 -1.108 1.00 47.16 89 GLU A N 1
ATOM 690 C CA . GLU A 1 89 ? -36.640 -14.765 -0.872 1.00 47.16 89 GLU A CA 1
ATOM 691 C C . GLU A 1 89 ? -37.133 -15.944 -1.742 1.00 47.16 89 GLU A C 1
ATOM 693 O O . GLU A 1 89 ? -38.244 -16.434 -1.565 1.00 47.16 89 GLU A O 1
ATOM 698 N N . GLU A 1 90 ? -36.258 -16.500 -2.592 1.00 34.72 90 GLU A N 1
ATOM 699 C CA . GLU A 1 90 ? -36.376 -17.896 -3.040 1.00 34.72 90 GLU A CA 1
ATOM 700 C C . GLU A 1 90 ? -34.997 -18.567 -3.205 1.00 34.72 90 GLU A C 1
ATOM 702 O O . GLU A 1 90 ? -33.986 -17.931 -3.510 1.00 34.72 90 GLU A O 1
ATOM 707 N N . LYS A 1 91 ? -34.941 -19.872 -2.911 1.00 40.78 91 LYS A N 1
ATOM 708 C CA . LYS A 1 91 ? -33.719 -20.673 -2.706 1.00 40.78 91 LYS A CA 1
ATOM 709 C C . LYS A 1 91 ? -34.071 -22.159 -2.915 1.00 40.78 91 LYS A C 1
ATOM 711 O O . LYS A 1 91 ? -35.185 -22.537 -2.561 1.00 40.78 91 LYS A O 1
ATOM 716 N N . PRO A 1 92 ? -33.122 -23.060 -3.226 1.00 50.66 92 PRO A N 1
ATOM 717 C CA . PRO A 1 92 ? -32.072 -23.029 -4.249 1.00 50.66 92 PRO A CA 1
ATOM 718 C C . PRO A 1 92 ? -32.247 -24.163 -5.294 1.00 50.66 92 PRO A C 1
ATOM 720 O O . PRO A 1 92 ? -32.984 -25.121 -5.066 1.00 50.66 92 PRO A O 1
ATOM 723 N N . GLY A 1 93 ? -31.481 -24.133 -6.392 1.00 33.16 93 GLY A N 1
ATOM 724 C CA . GLY A 1 93 ? -31.404 -25.250 -7.344 1.00 33.16 93 GLY A CA 1
ATOM 725 C C . GLY A 1 93 ? -30.071 -25.333 -8.097 1.00 33.16 93 GLY A C 1
ATOM 726 O O . GLY A 1 93 ? -29.642 -24.367 -8.715 1.00 33.16 93 GLY A O 1
ATOM 727 N N . GLY A 1 94 ? -29.450 -26.510 -8.053 1.00 39.81 94 GLY A N 1
ATOM 728 C CA . GLY A 1 94 ? -28.366 -27.007 -8.918 1.00 39.81 94 GLY A CA 1
ATOM 729 C C . GLY A 1 94 ? -28.414 -28.550 -8.889 1.00 39.81 94 GLY A C 1
ATOM 730 O O . GLY A 1 94 ? -29.366 -29.069 -8.293 1.00 39.81 94 GLY A O 1
ATOM 731 N N . PRO A 1 95 ? -27.423 -29.307 -9.407 1.00 56.62 95 PRO A N 1
ATOM 732 C CA . PRO A 1 95 ? -26.203 -28.900 -10.127 1.00 56.62 95 PRO A CA 1
ATOM 733 C C . PRO A 1 95 ? -25.946 -29.673 -11.456 1.00 56.62 95 PRO A C 1
ATOM 735 O O . PRO A 1 95 ? -26.545 -30.717 -11.682 1.00 56.62 95 PRO A O 1
ATOM 738 N N . GLU A 1 96 ? -24.976 -29.213 -12.256 1.00 42.59 96 GLU A N 1
ATOM 739 C CA . GLU A 1 96 ? -24.203 -29.947 -13.297 1.00 42.59 96 GLU A CA 1
ATOM 740 C C . GLU A 1 96 ? -22.783 -29.285 -13.272 1.00 42.59 96 GLU A C 1
ATOM 742 O O . GLU A 1 96 ? -22.731 -28.057 -13.170 1.00 42.59 96 GLU A O 1
ATOM 747 N N . GLU A 1 97 ? -21.590 -29.906 -13.122 1.00 40.78 97 GLU A N 1
ATOM 748 C CA . GLU A 1 97 ? -20.925 -31.071 -13.786 1.00 40.78 97 GLU A CA 1
ATOM 749 C C . GLU A 1 97 ? -20.934 -30.935 -15.327 1.00 40.78 97 GLU A C 1
ATOM 751 O O . GLU A 1 97 ? -22.002 -30.774 -15.888 1.00 40.78 97 GLU A O 1
ATOM 756 N N . GLU A 1 98 ? -19.872 -30.932 -16.150 1.00 38.50 98 GLU A N 1
ATOM 757 C CA . GLU A 1 98 ? -18.427 -31.281 -16.138 1.00 38.50 98 GLU A CA 1
ATOM 758 C C . GLU A 1 98 ? -17.673 -30.342 -17.147 1.00 38.50 98 GLU A C 1
ATOM 760 O O . GLU A 1 98 ? -18.336 -29.673 -17.936 1.00 38.50 98 GLU A O 1
ATOM 765 N N . ALA A 1 99 ? -16.337 -30.243 -17.308 1.00 37.12 99 ALA A N 1
ATOM 766 C CA . ALA A 1 99 ? -15.134 -30.601 -16.529 1.00 37.12 99 ALA A CA 1
ATOM 767 C C . ALA A 1 99 ? -13.842 -30.058 -17.230 1.00 37.12 99 ALA A C 1
ATOM 769 O O . ALA A 1 99 ? -13.900 -29.565 -18.352 1.00 37.12 99 ALA A O 1
ATOM 770 N N . ALA A 1 100 ? -12.682 -30.244 -16.576 1.00 37.59 100 ALA A N 1
ATOM 771 C CA . ALA A 1 100 ? -11.321 -30.443 -17.130 1.00 37.59 100 ALA A CA 1
ATOM 772 C C . ALA A 1 100 ? -10.565 -29.348 -17.940 1.00 37.59 100 ALA A C 1
ATOM 774 O O . ALA A 1 100 ? -10.865 -29.081 -19.099 1.00 37.59 100 ALA A O 1
ATOM 775 N N . ALA A 1 101 ? -9.454 -28.872 -17.349 1.00 43.28 101 ALA A N 1
ATOM 776 C CA . ALA A 1 101 ? -8.077 -28.807 -17.900 1.00 43.28 101 ALA A CA 1
ATOM 777 C C . ALA A 1 101 ? -7.193 -28.085 -16.854 1.00 43.28 101 ALA A C 1
ATOM 779 O O . ALA A 1 101 ? -7.292 -26.876 -16.679 1.00 43.28 101 ALA A O 1
ATOM 780 N N . GLU A 1 102 ? -6.522 -28.785 -15.936 1.00 40.69 102 GLU A N 1
ATOM 781 C CA . GLU A 1 102 ? -5.118 -29.213 -16.097 1.00 40.69 102 GLU A CA 1
ATOM 782 C C . GLU A 1 102 ? -4.236 -28.234 -16.889 1.00 40.69 102 GLU A C 1
ATOM 784 O O . GLU A 1 102 ? -4.174 -28.300 -18.112 1.00 40.69 102 GLU A O 1
ATOM 789 N N . ASP A 1 103 ? -3.443 -27.435 -16.167 1.00 41.56 103 ASP A N 1
ATOM 790 C CA . ASP A 1 103 ? -2.023 -27.330 -16.501 1.00 41.56 103 ASP A CA 1
ATOM 791 C C . ASP A 1 103 ? -1.167 -27.218 -15.227 1.00 41.56 103 ASP A C 1
ATOM 793 O O . ASP A 1 103 ? -1.560 -26.588 -14.239 1.00 41.56 103 ASP A O 1
ATOM 797 N N . LYS A 1 104 ? -0.013 -27.890 -15.224 1.00 45.25 104 LYS A N 1
ATOM 798 C CA . LYS A 1 104 ? 0.911 -27.967 -14.081 1.00 45.25 104 LYS A CA 1
ATOM 799 C C . LYS A 1 104 ? 2.118 -27.073 -14.333 1.00 45.25 104 LYS A C 1
ATOM 801 O O . LYS A 1 104 ? 2.903 -27.347 -15.234 1.00 45.25 104 LYS A O 1
ATOM 806 N N . ALA A 1 105 ? 2.363 -26.123 -13.436 1.00 43.34 105 ALA A N 1
ATOM 807 C CA . ALA A 1 105 ? 3.677 -25.506 -13.283 1.00 43.34 105 ALA A CA 1
ATOM 808 C C . ALA A 1 105 ? 4.215 -25.809 -11.879 1.00 43.34 105 ALA A C 1
ATOM 810 O O . ALA A 1 105 ? 3.772 -25.240 -10.883 1.00 43.34 105 ALA A O 1
ATOM 811 N N . GLU A 1 106 ? 5.155 -26.749 -11.805 1.00 44.03 106 GLU A N 1
ATOM 812 C CA . GLU A 1 106 ? 5.898 -27.055 -10.584 1.00 44.03 106 GLU A CA 1
ATOM 813 C C . GLU A 1 106 ? 6.913 -25.932 -10.320 1.00 44.03 106 GLU A C 1
ATOM 815 O O . GLU A 1 106 ? 7.767 -25.653 -11.159 1.00 44.03 106 GLU A O 1
ATOM 820 N N . ALA A 1 107 ? 6.842 -25.302 -9.146 1.00 41.66 107 ALA A N 1
ATOM 821 C CA . ALA A 1 107 ? 7.881 -24.408 -8.643 1.00 41.66 107 ALA A CA 1
ATOM 822 C C . ALA A 1 107 ? 8.290 -24.876 -7.242 1.00 41.66 107 ALA A C 1
ATOM 824 O O . ALA A 1 107 ? 7.473 -24.920 -6.320 1.00 41.66 107 ALA A O 1
ATOM 825 N N . SER A 1 108 ? 9.550 -25.291 -7.109 1.00 42.97 108 SER A N 1
ATOM 826 C CA . SER A 1 108 ? 10.094 -25.900 -5.896 1.00 42.97 108 SER A CA 1
ATOM 827 C C . SER A 1 108 ? 9.997 -24.977 -4.684 1.00 42.97 108 SER A C 1
ATOM 829 O O . SER A 1 108 ? 10.598 -23.906 -4.660 1.00 42.97 108 SER A O 1
ATOM 831 N N . THR A 1 109 ? 9.340 -25.449 -3.624 1.00 40.00 109 THR A N 1
ATOM 832 C CA . THR A 1 109 ? 9.564 -24.935 -2.270 1.00 40.00 109 THR A CA 1
ATOM 833 C C . THR A 1 109 ? 10.900 -25.461 -1.753 1.00 40.00 109 THR A C 1
ATOM 835 O O . THR A 1 109 ? 10.980 -26.517 -1.121 1.00 40.00 109 THR A O 1
ATOM 838 N N . GLU A 1 110 ? 11.972 -24.725 -2.034 1.00 47.31 110 GLU A N 1
ATOM 839 C CA . GLU A 1 110 ? 13.253 -24.942 -1.370 1.00 47.31 110 GLU A CA 1
ATOM 840 C C . GLU A 1 110 ? 13.116 -24.491 0.093 1.00 47.31 110 GLU A C 1
ATOM 842 O O . GLU A 1 110 ? 12.873 -23.324 0.394 1.00 47.31 110 GLU A O 1
ATOM 847 N N . LYS A 1 111 ? 13.165 -25.456 1.018 1.00 48.44 111 LYS A N 1
ATOM 848 C CA . LYS A 1 111 ? 13.084 -25.190 2.457 1.00 48.44 111 LYS A CA 1
ATOM 849 C C . LYS A 1 111 ? 14.411 -24.621 2.943 1.00 48.44 111 LYS A C 1
ATOM 851 O O . LYS A 1 111 ? 15.297 -25.390 3.311 1.00 48.44 111 LYS A O 1
ATOM 856 N N . GLU A 1 112 ? 14.517 -23.301 3.019 1.00 50.38 112 GLU A N 1
ATOM 857 C CA . GLU A 1 112 ? 15.571 -22.685 3.819 1.00 50.38 112 GLU A CA 1
ATOM 858 C C . GLU A 1 112 ? 15.158 -22.686 5.299 1.00 50.38 112 GLU A C 1
ATOM 860 O O . GLU A 1 112 ? 14.229 -22.003 5.733 1.00 50.38 112 GLU A O 1
ATOM 865 N N . GLU A 1 113 ? 15.821 -23.542 6.075 1.00 46.50 113 GLU A N 1
ATOM 866 C CA . GLU A 1 113 ? 15.604 -23.724 7.509 1.00 46.50 113 GLU A CA 1
ATOM 867 C C . GLU A 1 113 ? 16.256 -22.568 8.285 1.00 46.50 113 GLU A C 1
ATOM 869 O O . GLU A 1 113 ? 17.343 -22.699 8.850 1.00 46.50 113 GLU A O 1
ATOM 874 N N . VAL A 1 114 ? 15.600 -21.403 8.290 1.00 46.34 114 VAL A N 1
ATOM 875 C CA . VAL A 1 114 ? 16.057 -20.249 9.076 1.00 46.34 114 VAL A CA 1
ATOM 876 C C . VAL A 1 114 ? 15.851 -20.541 10.563 1.00 46.34 114 VAL A C 1
ATOM 878 O O . VAL A 1 114 ? 14.748 -20.437 11.103 1.00 46.34 114 VAL A O 1
ATOM 881 N N . GLU A 1 115 ? 16.948 -20.916 11.221 1.00 46.81 115 GLU A N 1
ATOM 882 C CA . GLU A 1 115 ? 17.063 -21.174 12.658 1.00 46.81 115 GLU A CA 1
ATOM 883 C C . GLU A 1 115 ? 16.687 -19.917 13.471 1.00 46.81 115 GLU A C 1
ATOM 885 O O . GLU A 1 115 ? 17.529 -19.084 13.823 1.00 46.81 115 GLU A O 1
ATOM 890 N N . ALA A 1 116 ? 15.394 -19.769 13.767 1.00 46.03 116 ALA A N 1
ATOM 891 C CA . ALA A 1 116 ? 14.859 -18.678 14.571 1.00 46.03 116 ALA A CA 1
ATOM 892 C C . ALA A 1 116 ? 15.392 -18.761 16.010 1.00 46.03 116 ALA A C 1
ATOM 894 O O . ALA A 1 116 ? 14.868 -19.485 16.859 1.00 46.03 116 ALA A O 1
ATOM 895 N N . LYS A 1 117 ? 16.442 -17.987 16.297 1.00 45.59 117 LYS A N 1
ATOM 896 C CA . LYS A 1 117 ? 16.975 -17.810 17.651 1.00 45.59 117 LYS A CA 1
ATOM 897 C C . LYS A 1 117 ? 15.984 -17.030 18.509 1.00 45.59 117 LYS A C 1
ATOM 899 O O . LYS A 1 117 ? 16.034 -15.803 18.567 1.00 45.59 117 LYS A O 1
ATOM 904 N N . GLU A 1 118 ? 15.126 -17.770 19.209 1.00 52.94 118 GLU A N 1
ATOM 905 C CA . GLU A 1 118 ? 14.397 -17.282 20.380 1.00 52.94 118 GLU A CA 1
ATOM 906 C C . GLU A 1 118 ? 15.358 -16.519 21.312 1.00 52.94 118 GLU A C 1
ATOM 908 O O . GLU A 1 118 ? 16.353 -17.092 21.777 1.00 52.94 118 GLU A O 1
ATOM 913 N N . PRO A 1 119 ? 15.079 -15.251 21.656 1.00 52.56 119 PRO A N 1
ATOM 914 C CA . PRO A 1 119 ? 15.706 -14.648 22.814 1.00 52.56 119 PRO A CA 1
ATOM 915 C C . PRO A 1 119 ? 15.117 -15.307 24.069 1.00 52.56 119 PRO A C 1
ATOM 917 O O . PRO A 1 119 ? 13.966 -15.055 24.419 1.00 52.56 119 PRO A O 1
ATOM 920 N N . GLU A 1 120 ? 15.906 -16.139 24.765 1.00 42.69 120 GLU A N 1
ATOM 921 C CA . GLU A 1 120 ? 15.558 -16.664 26.097 1.00 42.69 120 GLU A CA 1
ATOM 922 C C . GLU A 1 120 ? 15.274 -15.501 27.073 1.00 42.69 120 GLU A C 1
ATOM 924 O O . GLU A 1 120 ? 16.172 -15.027 27.784 1.00 42.69 120 GLU A O 1
ATOM 929 N N . GLU A 1 121 ? 14.019 -15.060 27.177 1.00 45.41 121 GLU A N 1
ATOM 930 C CA . GLU A 1 121 ? 13.610 -14.145 28.235 1.00 45.41 121 GLU A CA 1
ATOM 931 C C . GLU A 1 121 ? 13.580 -14.917 29.561 1.00 45.41 121 GLU A C 1
ATOM 933 O O . GLU A 1 121 ? 12.633 -15.627 29.912 1.00 45.41 121 GLU A O 1
ATOM 938 N N . LYS A 1 122 ? 14.690 -14.819 30.301 1.00 47.81 122 LYS A N 1
ATOM 939 C CA . LYS A 1 122 ? 14.920 -15.52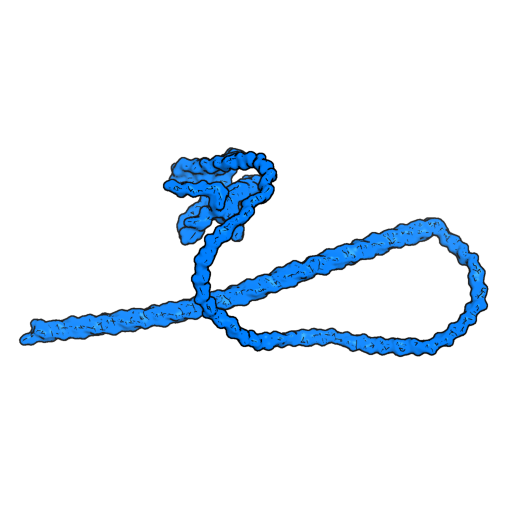7 31.565 1.00 47.81 122 LYS A CA 1
ATOM 940 C C . LYS A 1 122 ? 14.019 -15.005 32.680 1.00 47.81 122 LYS A C 1
ATOM 942 O O . LYS A 1 122 ? 14.473 -14.307 33.587 1.00 47.81 122 LYS A O 1
ATOM 947 N N . ALA A 1 123 ? 12.765 -15.447 32.676 1.00 53.56 123 ALA A N 1
ATOM 948 C CA . ALA A 1 123 ? 11.864 -15.312 33.809 1.00 53.56 123 ALA A CA 1
ATOM 949 C C . ALA A 1 123 ? 12.525 -15.912 35.073 1.00 53.56 123 ALA A C 1
ATOM 951 O O . ALA A 1 123 ? 12.833 -17.115 35.105 1.00 53.56 123 ALA A O 1
ATOM 952 N N . PRO A 1 124 ? 12.764 -15.120 36.137 1.00 54.88 124 PRO A N 1
ATOM 953 C CA . PRO A 1 124 ? 13.420 -15.618 37.336 1.00 54.88 124 PRO A CA 1
ATOM 954 C C . PRO A 1 124 ? 12.497 -16.595 38.070 1.00 54.88 124 PRO A C 1
ATOM 956 O O . PRO A 1 124 ? 11.550 -16.203 38.750 1.00 54.88 124 PRO A O 1
ATOM 959 N N . LYS A 1 125 ? 12.805 -17.896 37.966 1.00 49.78 125 LYS A N 1
ATOM 960 C CA . LYS A 1 125 ? 12.145 -18.977 38.715 1.00 49.78 125 LYS A CA 1
ATOM 961 C C . LYS A 1 125 ? 12.378 -18.801 40.220 1.00 49.78 125 LYS A C 1
ATOM 963 O O . LYS A 1 125 ? 13.279 -19.413 40.798 1.00 49.78 125 LYS A O 1
ATOM 968 N N . THR A 1 126 ? 11.534 -18.005 40.871 1.00 47.12 126 THR A N 1
ATOM 969 C CA . THR A 1 126 ? 11.481 -17.835 42.326 1.00 47.12 126 THR A CA 1
ATOM 970 C C . THR A 1 126 ? 10.985 -19.122 42.989 1.00 47.12 126 THR A C 1
ATOM 972 O O . THR A 1 126 ? 9.826 -19.272 43.371 1.00 47.12 126 THR A O 1
ATOM 975 N N . LYS A 1 127 ? 11.901 -20.085 43.156 1.00 47.88 127 LYS A N 1
ATOM 976 C CA . LYS A 1 127 ? 11.698 -21.299 43.959 1.00 47.88 127 LYS A CA 1
ATOM 977 C C . LYS A 1 127 ? 11.569 -20.942 45.444 1.00 47.88 127 LYS A C 1
ATOM 979 O O . LYS A 1 127 ? 12.471 -21.199 46.241 1.00 47.88 127 LYS A O 1
ATOM 984 N N . ALA A 1 128 ? 10.424 -20.389 45.829 1.00 47.44 128 ALA A N 1
ATOM 985 C CA . ALA A 1 128 ? 10.035 -20.218 47.218 1.00 47.44 128 ALA A CA 1
ATOM 986 C C . ALA A 1 128 ? 9.725 -21.591 47.839 1.00 47.44 128 ALA A C 1
ATOM 988 O O . ALA A 1 128 ? 8.569 -22.001 47.954 1.00 47.44 128 ALA A O 1
ATOM 989 N N . LYS A 1 129 ? 10.776 -22.312 48.258 1.00 54.16 129 LYS A N 1
ATOM 990 C CA . LYS A 1 129 ? 10.649 -23.436 49.194 1.00 54.16 129 LYS A CA 1
ATOM 991 C C . LYS A 1 129 ? 9.921 -22.940 50.442 1.00 54.16 129 LYS A C 1
ATOM 993 O O . LYS A 1 129 ? 10.510 -22.267 51.285 1.00 54.16 129 LYS A O 1
ATOM 998 N N . LYS A 1 130 ? 8.644 -23.293 50.577 1.00 53.84 130 LYS A N 1
ATOM 999 C CA . LYS A 1 130 ? 7.887 -23.089 51.811 1.00 53.84 130 LYS A CA 1
ATOM 1000 C C . LYS A 1 130 ? 7.752 -24.415 52.542 1.00 53.84 130 LYS A C 1
ATOM 1002 O O . LYS A 1 130 ? 6.676 -25.004 52.590 1.00 53.84 130 LYS A O 1
ATOM 1007 N N . ASP A 1 131 ? 8.859 -24.839 53.147 1.00 55.94 131 ASP A N 1
ATOM 1008 C CA . ASP A 1 131 ? 8.893 -25.886 54.170 1.00 55.94 131 ASP A CA 1
ATOM 1009 C C . ASP A 1 131 ? 8.065 -25.445 55.391 1.00 55.94 131 ASP A C 1
ATOM 1011 O O . ASP A 1 131 ? 8.598 -25.024 56.422 1.00 55.94 131 ASP A O 1
ATOM 1015 N N . ARG A 1 132 ? 6.728 -25.505 55.300 1.00 52.56 132 ARG A N 1
ATOM 1016 C CA . ARG A 1 132 ? 5.848 -25.229 56.442 1.00 52.56 132 ARG A CA 1
ATOM 1017 C C . ARG A 1 132 ? 5.609 -26.501 57.241 1.00 52.56 132 ARG A C 1
ATOM 1019 O O . ARG A 1 132 ? 4.564 -27.141 57.181 1.00 52.56 132 ARG A O 1
ATOM 1026 N N . LYS A 1 133 ? 6.650 -26.815 58.010 1.00 55.16 133 LYS A N 1
ATOM 1027 C CA . LYS A 1 133 ? 6.700 -27.763 59.122 1.00 55.16 133 LYS A CA 1
ATOM 1028 C C . LYS A 1 133 ? 5.347 -27.880 59.836 1.00 55.16 133 LYS A C 1
ATOM 1030 O O . LYS A 1 133 ? 4.878 -26.928 60.459 1.00 55.16 133 LYS A O 1
ATOM 1035 N N . LYS A 1 134 ? 4.764 -29.077 59.754 1.00 55.22 134 LYS A N 1
ATOM 1036 C CA . LYS A 1 134 ? 3.602 -29.530 60.525 1.00 55.22 134 LYS A CA 1
ATOM 1037 C C . LYS A 1 134 ? 3.884 -29.274 62.013 1.00 55.22 134 LYS A C 1
ATOM 1039 O O . LYS A 1 134 ? 4.767 -29.910 62.582 1.00 55.22 134 LYS A O 1
ATOM 1044 N N . LYS A 1 135 ? 3.186 -28.313 62.622 1.00 52.94 135 LYS A N 1
ATOM 1045 C CA . LYS A 1 135 ? 3.204 -28.089 64.072 1.00 52.94 135 LYS A CA 1
ATOM 1046 C C . LYS A 1 135 ? 1.777 -28.176 64.583 1.00 52.94 135 LYS A C 1
ATOM 1048 O O . LYS A 1 135 ? 1.045 -27.189 64.568 1.00 52.94 135 LYS A O 1
ATOM 1053 N N . GLU A 1 136 ? 1.413 -29.375 65.025 1.00 52.56 136 GLU A N 1
ATOM 1054 C CA . GLU A 1 136 ? 0.274 -29.569 65.915 1.00 52.56 136 GLU A CA 1
ATOM 1055 C C . GLU A 1 136 ? 0.398 -28.566 67.062 1.00 52.56 136 GLU A C 1
ATOM 1057 O O . GLU A 1 136 ? 1.398 -28.527 67.781 1.00 52.56 136 GLU A O 1
ATOM 1062 N N . THR A 1 137 ? -0.595 -27.695 67.173 1.00 46.78 137 THR A N 1
ATOM 1063 C CA . THR A 1 137 ? -0.775 -26.825 68.329 1.00 46.78 137 THR A CA 1
ATOM 1064 C C . THR A 1 137 ? -2.157 -27.169 68.841 1.00 46.78 137 THR A C 1
ATOM 1066 O O . THR A 1 137 ? -3.131 -27.017 68.108 1.00 46.78 137 THR A O 1
ATOM 1069 N N . ALA A 1 138 ? -2.198 -27.763 70.032 1.00 51.91 138 ALA A N 1
ATOM 1070 C CA . ALA A 1 138 ? -3.400 -28.357 70.596 1.00 51.91 138 ALA A CA 1
ATOM 1071 C C . ALA A 1 138 ? -4.546 -27.344 70.704 1.00 51.91 138 ALA A C 1
ATOM 1073 O O . ALA A 1 138 ? -4.308 -26.159 70.938 1.00 51.91 138 ALA A O 1
ATOM 1074 N N . GLU A 1 139 ? -5.777 -27.839 70.577 1.00 55.34 139 GLU A N 1
ATOM 1075 C CA . GLU A 1 139 ? -6.998 -27.085 70.856 1.00 55.34 139 GLU A CA 1
ATOM 1076 C C . GLU A 1 139 ? -6.965 -26.505 72.283 1.00 55.34 139 GLU A C 1
ATOM 1078 O O . GLU A 1 139 ? -6.946 -27.273 73.250 1.00 55.34 139 GLU A O 1
ATOM 1083 N N . PRO A 1 140 ? -7.064 -25.180 72.471 1.00 50.34 140 PRO A N 1
ATOM 1084 C CA . PRO A 1 140 ? -7.660 -24.638 73.672 1.00 50.34 140 PRO A CA 1
ATOM 1085 C C . PRO A 1 140 ? -9.174 -24.591 73.443 1.00 50.34 140 PRO A C 1
ATOM 1087 O O . PRO A 1 140 ? -9.692 -23.673 72.805 1.00 50.34 140 PRO A O 1
ATOM 1090 N N . LYS A 1 141 ? -9.899 -25.582 73.974 1.00 54.53 141 LYS A N 1
ATOM 1091 C CA . LYS A 1 141 ? -11.347 -25.452 74.180 1.00 54.53 141 LYS A CA 1
ATOM 1092 C C . LYS A 1 141 ? -11.567 -24.374 75.237 1.00 54.53 141 LYS A C 1
ATOM 1094 O O . LYS A 1 141 ? -11.490 -24.652 76.429 1.00 54.53 141 LYS A O 1
ATOM 1099 N N . ALA A 1 142 ? -11.770 -23.144 74.784 1.00 46.19 142 ALA A N 1
ATOM 1100 C CA . ALA A 1 142 ? -12.102 -22.007 75.623 1.00 46.19 142 ALA A CA 1
ATOM 1101 C C . ALA A 1 142 ? -13.479 -21.484 75.214 1.00 46.19 142 ALA A C 1
ATOM 1103 O O . ALA A 1 142 ? -13.676 -21.077 74.068 1.00 46.19 142 ALA A O 1
ATOM 1104 N N . ASP A 1 143 ? -14.412 -21.501 76.165 1.00 53.22 143 ASP A N 1
ATOM 1105 C CA . ASP A 1 143 ? -15.719 -20.860 76.059 1.00 53.22 143 ASP A CA 1
ATOM 1106 C C . ASP A 1 143 ? -15.569 -19.372 75.718 1.00 53.22 143 ASP A C 1
ATOM 1108 O O . ASP A 1 143 ? -15.337 -18.525 76.582 1.00 53.22 143 ASP A O 1
ATOM 1112 N N . ALA A 1 144 ? -15.736 -19.041 74.440 1.00 55.12 144 ALA A N 1
ATOM 1113 C CA . ALA A 1 144 ? -15.952 -17.677 73.989 1.00 55.12 144 ALA A CA 1
ATOM 1114 C C . ALA A 1 144 ? -17.463 -17.429 73.924 1.00 55.12 144 ALA A C 1
ATOM 1116 O O . ALA A 1 144 ? -18.074 -17.494 72.855 1.00 55.12 144 ALA A O 1
ATOM 1117 N N . SER A 1 145 ? -18.062 -17.171 75.094 1.00 52.50 145 SER A N 1
ATOM 1118 C CA . SER A 1 145 ? -19.447 -16.707 75.207 1.00 52.50 145 SER A CA 1
ATOM 1119 C C . SER A 1 145 ? -19.731 -15.620 74.178 1.00 52.50 145 SER A C 1
ATOM 1121 O O . SER A 1 145 ? -18.973 -14.656 74.053 1.00 52.50 145 SER A O 1
ATOM 1123 N N . GLN A 1 146 ? -20.843 -15.783 73.464 1.00 52.69 146 GLN A N 1
ATOM 1124 C CA . GLN A 1 146 ? -21.291 -14.920 72.379 1.00 52.69 146 GLN A CA 1
ATOM 1125 C C . GLN A 1 146 ? -21.604 -13.506 72.886 1.00 52.69 146 GLN A C 1
ATOM 1127 O O . GLN A 1 146 ? -22.759 -13.132 73.078 1.00 52.69 146 GLN A O 1
ATOM 1132 N N . LYS A 1 147 ? -20.573 -12.678 73.063 1.00 50.28 147 LYS A N 1
ATOM 1133 C CA . LYS A 1 147 ? -20.738 -11.230 73.127 1.00 50.28 147 LYS A CA 1
ATOM 1134 C C . LYS A 1 147 ? -20.911 -10.738 71.692 1.00 50.28 147 LYS A C 1
ATOM 1136 O O . LYS A 1 147 ? -19.977 -10.221 71.085 1.00 50.28 147 LYS A O 1
ATOM 1141 N N . THR A 1 148 ? -22.110 -10.939 71.145 1.00 58.16 148 THR A N 1
ATOM 1142 C CA . THR A 1 148 ? -22.583 -10.222 69.957 1.00 58.16 148 THR A CA 1
ATOM 1143 C C . THR A 1 148 ? -22.660 -8.747 70.318 1.00 58.16 148 THR A C 1
ATOM 1145 O O . THR A 1 148 ? -23.689 -8.242 70.764 1.00 58.16 148 THR A O 1
ATOM 1148 N N . GLU A 1 149 ? -21.519 -8.077 70.203 1.00 56.66 149 GLU A N 1
ATOM 1149 C CA . GLU A 1 149 ? -21.408 -6.635 70.291 1.00 56.66 149 GLU A CA 1
ATOM 1150 C C . GLU A 1 149 ? -22.253 -6.073 69.150 1.00 56.66 149 GLU A C 1
ATOM 1152 O O . GLU A 1 149 ? -21.945 -6.276 67.974 1.00 56.66 149 GLU A O 1
ATOM 1157 N N . ILE A 1 150 ? -23.396 -5.488 69.513 1.00 66.31 150 ILE A N 1
ATOM 1158 C CA . ILE A 1 150 ? -24.397 -5.003 68.567 1.00 66.31 150 ILE A CA 1
ATOM 1159 C C . ILE A 1 150 ? -23.792 -3.787 67.869 1.00 66.31 150 ILE A C 1
ATOM 1161 O O . ILE A 1 150 ? -23.940 -2.653 68.324 1.00 66.31 150 ILE A O 1
ATOM 1165 N N . LEU A 1 151 ? -23.069 -4.042 66.776 1.00 67.94 151 LEU A N 1
ATOM 1166 C CA . LEU A 1 151 ? -22.645 -3.010 65.842 1.00 67.94 151 LEU A CA 1
ATOM 1167 C C . LEU A 1 151 ? -23.900 -2.227 65.441 1.00 67.94 151 LEU A C 1
ATOM 1169 O O . LEU A 1 151 ? -24.867 -2.860 64.999 1.00 67.94 151 LEU A O 1
ATOM 1173 N N . PRO A 1 152 ? -23.918 -0.893 65.616 1.00 84.50 152 PRO A N 1
ATOM 1174 C CA . PRO A 1 152 ? -25.107 -0.097 65.350 1.00 84.50 152 PRO A CA 1
ATOM 1175 C C . PRO A 1 152 ? -25.563 -0.319 63.908 1.00 84.50 152 PRO A C 1
ATOM 1177 O O . PRO A 1 152 ? -24.736 -0.391 62.999 1.00 84.50 152 PRO A O 1
ATOM 1180 N N . GLU A 1 153 ? -26.877 -0.423 63.694 1.00 88.50 153 GLU A N 1
ATOM 1181 C CA . GLU A 1 153 ? -27.471 -0.823 62.406 1.00 88.50 153 GLU A CA 1
ATOM 1182 C C . GLU A 1 153 ? -26.982 0.016 61.212 1.00 88.50 153 GLU A C 1
ATOM 1184 O O . GLU A 1 153 ? -26.913 -0.485 60.092 1.00 88.50 153 GLU A O 1
ATOM 1189 N N . ALA A 1 154 ? -26.606 1.276 61.452 1.00 87.56 154 ALA A N 1
ATOM 1190 C CA . ALA A 1 154 ? -25.973 2.147 60.463 1.00 87.56 154 ALA A CA 1
ATOM 1191 C C . ALA A 1 154 ? -24.683 1.537 59.882 1.00 87.56 154 ALA A C 1
ATOM 1193 O O . ALA A 1 154 ? -24.557 1.425 58.667 1.00 87.56 154 ALA A O 1
ATOM 1194 N N . VAL A 1 155 ? -23.777 1.045 60.736 1.00 92.75 155 VAL A N 1
ATOM 1195 C CA . VAL A 1 155 ? -22.506 0.430 60.311 1.00 92.75 155 VAL A CA 1
ATOM 1196 C C . VAL A 1 155 ? -22.752 -0.888 59.575 1.00 92.75 155 VAL A C 1
ATOM 1198 O O . VAL A 1 155 ? -22.020 -1.216 58.648 1.00 92.75 155 VAL A O 1
ATOM 1201 N N . GLN A 1 156 ? -23.799 -1.640 59.933 1.00 90.19 156 GLN A N 1
ATOM 1202 C CA . GLN A 1 156 ? -24.164 -2.856 59.197 1.00 90.19 156 GLN A CA 1
ATOM 1203 C C . GLN A 1 156 ? -24.612 -2.524 57.765 1.00 90.19 156 GLN A C 1
ATOM 1205 O O . GLN A 1 156 ? -24.113 -3.135 56.822 1.00 90.19 156 GLN A O 1
ATOM 1210 N N . LYS A 1 157 ? -25.463 -1.501 57.594 1.00 94.38 157 LYS A N 1
ATOM 1211 C CA . LYS A 1 157 ? -25.919 -1.014 56.278 1.00 94.38 157 LYS A CA 1
ATOM 1212 C C . LYS A 1 157 ? -24.777 -0.455 55.429 1.00 94.38 157 LYS A C 1
ATOM 1214 O O . LYS A 1 157 ? -24.690 -0.771 54.247 1.00 94.38 157 LYS A O 1
ATOM 1219 N N . GLU A 1 158 ? -23.878 0.328 56.024 1.00 95.00 158 GLU A N 1
ATOM 1220 C CA . GLU A 1 158 ? -22.671 0.815 55.340 1.00 95.00 158 GLU A CA 1
ATOM 1221 C C . GLU A 1 158 ? -21.785 -0.347 54.871 1.00 95.00 158 GLU A C 1
ATOM 1223 O O . GLU A 1 158 ? -21.319 -0.350 53.737 1.00 95.00 158 GLU A O 1
ATOM 1228 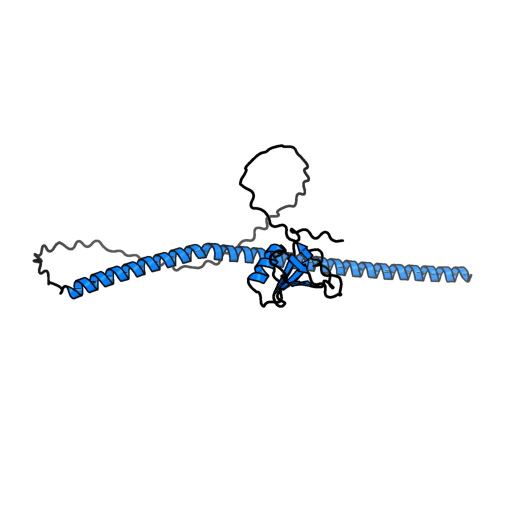N N . LEU A 1 159 ? -21.601 -1.376 55.703 1.00 94.62 159 LEU A N 1
ATOM 1229 C CA . LEU A 1 159 ? -20.773 -2.542 55.388 1.00 94.62 159 LEU A CA 1
ATOM 1230 C C . LEU A 1 159 ? -21.426 -3.444 54.319 1.00 94.62 159 LEU A C 1
ATOM 1232 O O . LEU A 1 159 ? -20.721 -4.034 53.500 1.00 94.62 159 LEU A O 1
ATOM 1236 N N . GLU A 1 160 ? -22.757 -3.531 54.274 1.00 95.56 160 GLU A N 1
ATOM 1237 C CA . GLU A 1 160 ? -23.503 -4.157 53.172 1.00 95.56 160 GLU A CA 1
ATOM 1238 C C . GLU A 1 160 ? -23.378 -3.368 51.861 1.00 95.56 160 GLU A C 1
ATOM 1240 O O . GLU A 1 160 ? -23.114 -3.974 50.821 1.00 95.56 160 GLU A O 1
ATOM 1245 N N . SER A 1 161 ? -23.471 -2.035 51.915 1.00 96.88 161 SER A N 1
ATOM 1246 C CA . SER A 1 161 ? -23.240 -1.156 50.760 1.00 96.88 161 SER A CA 1
ATOM 1247 C C . SER A 1 161 ? -21.809 -1.288 50.227 1.00 96.88 161 SER A C 1
ATOM 1249 O O . SER A 1 161 ? -21.604 -1.499 49.036 1.00 96.88 161 SER A O 1
ATOM 1251 N N . LEU A 1 162 ? -20.803 -1.259 51.105 1.00 97.50 162 LEU A N 1
ATOM 1252 C CA . LEU A 1 162 ? -19.402 -1.421 50.709 1.00 97.50 162 LEU A CA 1
ATOM 1253 C C . LEU A 1 162 ? -19.144 -2.804 50.087 1.00 97.50 162 LEU A C 1
ATOM 1255 O O . LEU A 1 162 ? -18.363 -2.935 49.149 1.00 97.50 162 LEU A O 1
ATOM 1259 N N . LYS A 1 163 ? -19.811 -3.855 50.585 1.00 97.12 163 LYS A N 1
ATOM 1260 C CA . LYS A 1 163 ? -19.737 -5.204 49.998 1.00 97.12 163 LYS A CA 1
ATOM 1261 C C . LYS A 1 163 ? -20.353 -5.271 48.601 1.00 97.12 163 LYS A C 1
ATOM 1263 O O . LYS A 1 163 ? -19.812 -5.995 47.766 1.00 97.12 163 LYS A O 1
ATOM 1268 N N . SER A 1 164 ? -21.470 -4.583 48.347 1.00 97.62 164 SER A N 1
ATOM 1269 C CA . SER A 1 164 ? -22.090 -4.572 47.016 1.00 97.62 164 SER A CA 1
ATOM 1270 C C . SER A 1 164 ? -21.258 -3.766 46.016 1.00 97.62 164 SER A C 1
ATOM 1272 O O . SER A 1 164 ? -21.045 -4.238 44.902 1.00 97.62 164 SER A O 1
ATOM 1274 N N . GLU A 1 165 ? -20.689 -2.636 46.437 1.00 97.94 165 GLU A N 1
ATOM 1275 C CA . GLU A 1 165 ? -19.764 -1.820 45.640 1.00 97.94 165 GLU A CA 1
ATOM 1276 C C . GLU A 1 165 ? -18.471 -2.582 45.300 1.00 97.94 165 GLU A C 1
ATOM 1278 O O . GLU A 1 165 ? -18.114 -2.710 44.130 1.00 97.94 165 GLU A O 1
ATOM 1283 N N . VAL A 1 166 ? -17.820 -3.205 46.292 1.00 98.00 166 VAL A N 1
ATOM 1284 C CA . VAL A 1 166 ? -16.640 -4.067 46.074 1.00 98.00 166 VAL A CA 1
ATOM 1285 C C . VAL A 1 166 ? -16.958 -5.252 45.157 1.00 98.00 166 VAL A C 1
ATOM 1287 O O . VAL A 1 166 ? -16.077 -5.712 44.430 1.00 98.00 166 VAL A O 1
ATOM 1290 N N . LYS A 1 167 ? -18.201 -5.752 45.160 1.00 98.00 167 LYS A N 1
ATOM 1291 C CA . LYS A 1 167 ? -18.635 -6.767 44.197 1.00 98.00 167 LYS A CA 1
ATOM 1292 C C . LYS A 1 167 ? -18.767 -6.181 42.784 1.00 98.00 167 LYS A C 1
ATOM 1294 O O . LYS A 1 167 ? -18.194 -6.769 41.876 1.00 98.00 167 LYS A O 1
ATOM 1299 N N . SER A 1 168 ? -19.426 -5.031 42.608 1.00 98.12 168 SER A N 1
ATOM 1300 C CA . SER A 1 168 ? -19.541 -4.355 41.300 1.00 98.12 168 SER A CA 1
ATOM 1301 C C . SER A 1 168 ? -18.166 -4.103 40.685 1.00 98.12 168 SER A C 1
ATOM 1303 O O . SER A 1 168 ? -17.879 -4.591 39.597 1.00 98.12 168 SER A O 1
ATOM 1305 N N . LEU A 1 169 ? -17.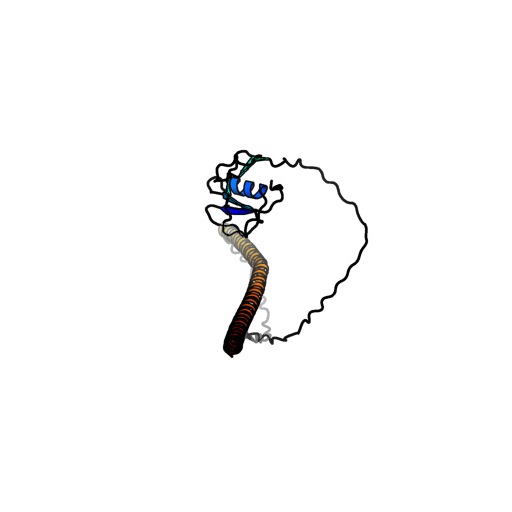257 -3.486 41.450 1.00 98.25 169 LEU A N 1
ATOM 1306 C CA . LEU A 1 169 ? -15.883 -3.217 41.018 1.00 98.25 169 LEU A CA 1
ATOM 1307 C C . LEU A 1 169 ? -15.112 -4.496 40.654 1.00 98.25 169 LEU A C 1
ATOM 1309 O O . LEU A 1 169 ? -14.269 -4.486 39.761 1.00 98.25 169 LEU A O 1
ATOM 1313 N N . ARG A 1 170 ? -15.382 -5.618 41.332 1.00 98.31 170 ARG A N 1
ATOM 1314 C CA . ARG A 1 170 ? -14.769 -6.912 41.003 1.00 98.31 170 ARG A CA 1
ATOM 1315 C C . ARG A 1 170 ? -15.297 -7.478 39.689 1.00 98.31 170 ARG A C 1
ATOM 1317 O O . ARG A 1 170 ? -14.502 -8.007 38.912 1.00 98.31 170 ARG A O 1
ATOM 1324 N N . ASP A 1 171 ? -16.602 -7.379 39.471 1.00 98.06 171 ASP A N 1
ATOM 1325 C CA . ASP A 1 171 ? -17.271 -7.864 38.266 1.00 98.06 171 ASP A CA 1
ATOM 1326 C C . ASP A 1 171 ? -16.852 -6.992 37.053 1.00 98.06 171 ASP A C 1
ATOM 1328 O O . ASP A 1 171 ? -16.485 -7.528 36.007 1.00 98.06 171 ASP A O 1
ATOM 1332 N N . GLU A 1 172 ? -16.735 -5.669 37.229 1.00 98.44 172 GLU A N 1
ATOM 1333 C CA . GLU A 1 172 ? -16.175 -4.713 36.254 1.00 98.44 172 GLU A CA 1
ATOM 1334 C C . GLU A 1 172 ? -14.701 -5.001 35.914 1.00 98.44 172 GLU A C 1
ATOM 1336 O O . GLU A 1 172 ? -14.333 -5.064 34.740 1.00 98.44 172 GLU A O 1
ATOM 1341 N N . VAL A 1 173 ? -13.846 -5.244 36.916 1.00 98.44 173 VAL A N 1
ATOM 1342 C CA . VAL A 1 173 ? -12.436 -5.628 36.693 1.00 98.44 173 VAL A CA 1
ATOM 1343 C C . VAL A 1 173 ? -12.315 -6.991 35.998 1.00 98.44 173 VAL A C 1
ATOM 1345 O O . VAL A 1 173 ? -11.340 -7.215 35.278 1.00 98.44 173 VAL A O 1
ATOM 1348 N N . SER A 1 174 ? -13.281 -7.900 36.177 1.00 98.25 174 SER A N 1
ATOM 1349 C CA . SER A 1 174 ? -13.337 -9.140 35.395 1.00 98.25 174 SER A CA 1
ATOM 1350 C C . SER A 1 174 ? -13.673 -8.842 33.935 1.00 98.25 174 SER A C 1
ATOM 1352 O O . SER A 1 174 ? -12.898 -9.215 33.061 1.00 98.25 174 SER A O 1
ATOM 1354 N N . ALA A 1 175 ? -14.740 -8.080 33.677 1.00 98.31 175 ALA A N 1
ATOM 1355 C CA . ALA A 1 175 ? -15.155 -7.721 32.321 1.00 98.31 175 ALA A CA 1
ATOM 1356 C C . ALA A 1 175 ? -14.064 -6.960 31.541 1.00 98.31 175 ALA A C 1
ATOM 1358 O O . ALA A 1 175 ? -13.855 -7.215 30.357 1.00 98.31 175 ALA A O 1
ATOM 1359 N N . LEU A 1 176 ? -13.316 -6.068 32.204 1.00 98.44 176 LEU A N 1
ATOM 1360 C CA . LEU A 1 176 ? -12.169 -5.380 31.600 1.00 98.44 176 LEU A CA 1
ATOM 1361 C C . LEU A 1 176 ? -11.005 -6.329 31.271 1.00 98.44 176 LEU A C 1
ATOM 1363 O O . LEU A 1 176 ? -10.316 -6.110 30.275 1.00 98.44 176 LEU A O 1
ATOM 1367 N N . ARG A 1 177 ? -10.782 -7.384 32.069 1.00 98.44 177 ARG A N 1
ATOM 1368 C CA . ARG A 1 177 ? -9.790 -8.421 31.745 1.00 98.44 177 ARG A CA 1
ATOM 1369 C C . ARG A 1 177 ? -10.240 -9.247 30.545 1.00 98.44 177 ARG A C 1
ATOM 1371 O O . ARG A 1 177 ? -9.457 -9.411 29.618 1.00 98.44 177 ARG A O 1
ATOM 1378 N N . ASP A 1 178 ? -11.492 -9.692 30.538 1.00 98.06 178 ASP A N 1
ATOM 1379 C CA . ASP A 1 178 ? -12.048 -10.503 29.453 1.00 98.06 178 ASP A CA 1
ATOM 1380 C C . ASP A 1 178 ? -12.035 -9.722 28.119 1.00 98.06 178 ASP A C 1
ATOM 1382 O O . ASP A 1 178 ? -11.695 -10.272 27.069 1.00 98.06 178 ASP A O 1
ATOM 1386 N N . LEU A 1 179 ? -12.298 -8.407 28.158 1.00 98.31 179 LEU A N 1
ATOM 1387 C CA . LEU A 1 179 ? -12.142 -7.505 27.010 1.00 98.31 179 LEU A CA 1
ATOM 1388 C C . LEU A 1 179 ? -10.678 -7.375 26.556 1.00 98.31 179 LEU A C 1
ATOM 1390 O O . LEU A 1 179 ? -10.408 -7.409 25.356 1.00 98.31 179 LEU A O 1
ATOM 1394 N N . ALA A 1 180 ? -9.728 -7.243 27.486 1.00 98.19 180 ALA A N 1
ATOM 1395 C CA . ALA A 1 180 ? -8.304 -7.166 27.157 1.00 98.19 180 ALA A CA 1
ATOM 1396 C C . ALA A 1 180 ? -7.783 -8.468 26.519 1.00 98.19 180 ALA A C 1
ATOM 1398 O O . ALA A 1 180 ? -7.050 -8.413 25.531 1.00 98.19 180 ALA A O 1
ATOM 1399 N N . ASP A 1 181 ? -8.202 -9.630 27.029 1.00 97.88 181 ASP A N 1
ATOM 1400 C CA . ASP A 1 181 ? -7.874 -10.932 26.440 1.00 97.88 181 ASP A CA 1
ATOM 1401 C C . ASP A 1 181 ? -8.542 -11.111 25.061 1.00 97.88 181 ASP A C 1
ATOM 1403 O O . ASP A 1 181 ? -7.904 -11.614 24.134 1.00 97.88 181 ASP A O 1
ATOM 1407 N N . THR A 1 182 ? -9.770 -10.606 24.875 1.00 98.12 182 THR A N 1
ATOM 1408 C CA . THR A 1 182 ? -10.462 -10.587 23.569 1.00 98.12 182 THR A CA 1
ATOM 1409 C C . THR A 1 182 ? -9.735 -9.717 22.537 1.00 98.12 182 THR A C 1
ATOM 1411 O O . THR A 1 182 ? -9.613 -10.112 21.380 1.00 98.12 182 THR A O 1
ATOM 1414 N N . LEU A 1 183 ? -9.212 -8.552 22.936 1.00 98.12 183 LEU A N 1
ATOM 1415 C CA . LEU A 1 183 ? -8.462 -7.646 22.052 1.00 98.12 183 LEU A CA 1
ATOM 1416 C C . LEU A 1 183 ? -7.033 -8.127 21.752 1.00 98.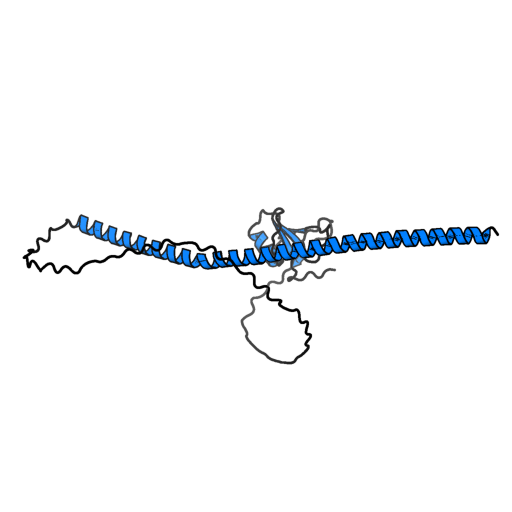12 183 LEU A C 1
ATOM 1418 O O . LEU A 1 183 ? -6.449 -7.736 20.742 1.00 98.12 183 LEU A O 1
ATOM 1422 N N . LYS A 1 184 ? -6.463 -8.996 22.592 1.00 98.25 184 LYS A N 1
ATOM 1423 C CA . LYS A 1 184 ? -5.096 -9.501 22.421 1.00 98.25 184 LYS A CA 1
ATOM 1424 C C . LYS A 1 184 ? -4.912 -10.285 21.118 1.00 98.25 184 LYS A C 1
ATOM 1426 O O . LYS A 1 184 ? -3.901 -10.100 20.444 1.00 98.25 184 LYS A O 1
ATOM 1431 N N . GLN A 1 185 ? -5.873 -11.137 20.757 1.00 95.62 185 GLN A N 1
ATOM 1432 C CA . GLN A 1 185 ? -5.804 -11.945 19.536 1.00 95.62 185 GLN A CA 1
ATOM 1433 C C . GLN A 1 185 ? -5.781 -11.101 18.243 1.00 95.62 185 GLN A C 1
ATOM 1435 O O . GLN A 1 185 ? -4.820 -11.259 17.491 1.00 95.62 185 GLN A O 1
ATOM 1440 N N . PRO A 1 186 ? -6.734 -10.181 17.976 1.00 97.81 186 PRO A N 1
ATOM 1441 C CA . PRO A 1 186 ? -6.706 -9.368 16.759 1.00 97.81 186 PRO A CA 1
ATOM 1442 C C . PRO A 1 186 ? -5.501 -8.420 16.699 1.00 97.81 186 PRO A C 1
ATOM 1444 O O . PRO A 1 186 ? -5.007 -8.150 15.610 1.00 97.81 186 PRO A O 1
ATOM 1447 N N . ILE A 1 187 ? -4.963 -7.962 17.839 1.00 97.94 187 ILE A N 1
ATOM 1448 C CA . ILE A 1 187 ? -3.703 -7.195 17.862 1.00 97.94 187 ILE A CA 1
ATOM 1449 C C . ILE A 1 187 ? -2.522 -8.069 17.408 1.00 97.94 187 ILE A C 1
ATOM 1451 O O . ILE A 1 187 ? -1.725 -7.641 16.574 1.00 97.94 187 ILE A O 1
ATOM 1455 N N . MET A 1 188 ? -2.412 -9.305 17.911 1.00 97.88 188 MET A N 1
ATOM 1456 C CA . MET A 1 188 ? -1.372 -10.244 17.468 1.00 97.88 188 MET A CA 1
ATOM 1457 C C . MET A 1 188 ? -1.521 -10.621 15.987 1.00 97.88 188 MET A C 1
ATOM 1459 O O . MET A 1 188 ? -0.521 -10.728 15.282 1.00 97.88 188 MET A O 1
ATOM 1463 N N . GLU A 1 189 ? -2.752 -10.791 15.505 1.00 97.62 189 GLU A N 1
ATOM 1464 C CA . GLU A 1 189 ? -3.042 -11.080 14.099 1.00 97.62 189 GLU A CA 1
ATOM 1465 C C . GLU A 1 189 ? -2.697 -9.896 13.184 1.00 97.62 189 GLU A C 1
ATOM 1467 O O . GLU A 1 189 ? -2.033 -10.091 12.168 1.00 97.62 189 GLU A O 1
ATOM 1472 N N . ALA A 1 190 ? -3.031 -8.664 13.582 1.00 97.50 190 ALA A N 1
ATOM 1473 C CA . ALA A 1 190 ? -2.636 -7.454 12.864 1.00 97.50 190 ALA A CA 1
ATOM 1474 C C . ALA A 1 190 ? -1.106 -7.309 12.780 1.00 97.50 190 ALA A C 1
ATOM 1476 O O . ALA A 1 190 ? -0.578 -7.043 11.702 1.00 97.50 190 ALA A O 1
ATOM 1477 N N . HIS A 1 191 ? -0.376 -7.556 13.875 1.00 98.00 191 HIS A N 1
ATOM 1478 C CA . HIS A 1 191 ? 1.093 -7.586 13.847 1.00 98.00 191 HIS A CA 1
ATOM 1479 C C . HIS A 1 191 ? 1.645 -8.675 12.915 1.00 98.00 191 HIS A C 1
ATOM 1481 O O . HIS A 1 191 ? 2.618 -8.426 12.206 1.00 98.00 191 HIS A O 1
ATOM 1487 N N . ARG A 1 192 ? 1.018 -9.859 12.877 1.00 98.25 192 ARG A N 1
ATOM 1488 C CA . ARG A 1 192 ? 1.397 -10.960 11.976 1.00 98.25 192 ARG A CA 1
ATOM 1489 C C . ARG A 1 192 ? 1.237 -10.560 10.505 1.00 98.25 192 ARG A C 1
ATOM 1491 O O . ARG A 1 192 ? 2.166 -10.741 9.728 1.00 98.25 192 ARG A O 1
ATOM 1498 N N . VAL A 1 193 ? 0.093 -9.972 10.147 1.00 98.00 193 VAL A N 1
ATOM 1499 C CA . VAL A 1 193 ? -0.207 -9.517 8.777 1.00 98.00 193 VAL A CA 1
ATOM 1500 C C . VAL A 1 193 ? 0.701 -8.359 8.350 1.00 98.00 193 VAL A C 1
ATOM 1502 O O . VAL A 1 193 ? 1.140 -8.320 7.203 1.00 98.00 193 VAL A O 1
ATOM 1505 N N . LEU A 1 194 ? 1.028 -7.433 9.259 1.00 98.00 194 LEU A N 1
ATOM 1506 C CA . LEU A 1 194 ? 1.989 -6.362 8.974 1.00 98.00 194 LEU A CA 1
ATOM 1507 C C . LEU A 1 194 ? 3.393 -6.916 8.695 1.00 98.00 194 LEU A C 1
ATOM 1509 O O . LEU A 1 194 ? 3.994 -6.522 7.702 1.00 98.00 194 LEU A O 1
ATOM 1513 N N . ALA A 1 195 ? 3.871 -7.882 9.486 1.00 97.94 195 ALA A N 1
ATOM 1514 C CA . ALA A 1 195 ? 5.164 -8.528 9.248 1.00 97.94 195 ALA A CA 1
ATOM 1515 C C . ALA A 1 195 ? 5.204 -9.315 7.920 1.00 97.94 195 ALA A C 1
ATOM 1517 O O . ALA A 1 195 ? 6.185 -9.231 7.185 1.00 97.94 195 ALA A O 1
ATOM 1518 N N . GLU A 1 196 ? 4.129 -10.032 7.568 1.00 97.75 196 GLU A N 1
ATOM 1519 C CA . GLU A 1 196 ? 4.005 -10.699 6.258 1.00 97.75 196 GLU A CA 1
ATOM 1520 C C . GLU A 1 196 ? 4.026 -9.687 5.097 1.00 97.75 196 GLU A C 1
ATOM 1522 O O . GLU A 1 196 ? 4.653 -9.933 4.064 1.00 97.75 196 GLU A O 1
ATOM 1527 N N . ARG A 1 197 ? 3.389 -8.520 5.269 1.00 97.75 197 ARG A N 1
ATOM 1528 C CA . ARG A 1 197 ? 3.404 -7.436 4.277 1.00 97.75 197 ARG A CA 1
ATOM 1529 C C . ARG A 1 197 ? 4.786 -6.794 4.137 1.00 97.75 197 ARG A C 1
ATOM 1531 O O . ARG A 1 197 ? 5.187 -6.506 3.014 1.00 97.75 197 ARG A O 1
ATOM 1538 N N . GLU A 1 198 ? 5.500 -6.570 5.237 1.00 97.88 198 GLU A N 1
ATOM 1539 C CA . GLU A 1 198 ? 6.870 -6.034 5.222 1.00 97.88 198 GLU A CA 1
ATOM 1540 C C . GLU A 1 198 ? 7.820 -6.975 4.467 1.00 97.88 198 GLU A C 1
ATOM 1542 O O . GLU A 1 198 ? 8.505 -6.528 3.548 1.00 97.88 198 GLU A O 1
ATOM 1547 N N . GLN A 1 199 ? 7.770 -8.283 4.748 1.00 97.88 199 GLN A N 1
ATOM 1548 C CA . GLN A 1 199 ? 8.552 -9.295 4.021 1.00 97.88 199 GLN A CA 1
ATOM 1549 C C . GLN A 1 199 ? 8.218 -9.340 2.522 1.00 97.88 199 GLN A C 1
ATOM 1551 O O . GLN A 1 199 ? 9.114 -9.452 1.686 1.00 97.88 199 GLN A O 1
ATOM 1556 N N . PHE A 1 200 ? 6.934 -9.228 2.160 1.00 98.31 200 PHE A N 1
ATOM 1557 C CA . PHE A 1 200 ? 6.524 -9.158 0.757 1.00 98.31 200 PHE A CA 1
ATOM 1558 C C . PHE A 1 200 ? 7.061 -7.899 0.060 1.00 98.31 200 PHE A C 1
ATOM 1560 O O . PHE A 1 200 ? 7.523 -7.979 -1.079 1.00 98.31 200 PHE A O 1
ATOM 1567 N N . LEU A 1 201 ? 7.024 -6.744 0.733 1.00 97.94 201 LEU A N 1
ATOM 1568 C CA . LEU A 1 201 ? 7.547 -5.491 0.190 1.00 97.94 201 LEU A CA 1
ATOM 1569 C C . LEU A 1 201 ? 9.065 -5.558 -0.011 1.00 97.94 201 LEU A C 1
ATOM 1571 O O . LEU A 1 201 ? 9.518 -5.250 -1.112 1.00 97.94 201 LEU A O 1
ATOM 1575 N N . GLU A 1 202 ? 9.823 -6.046 0.973 1.00 97.81 202 GLU A N 1
ATOM 1576 C CA . GLU A 1 202 ? 11.280 -6.240 0.880 1.00 97.81 202 GLU A CA 1
ATOM 1577 C C . GLU A 1 202 ? 11.656 -7.185 -0.278 1.00 97.81 202 GLU A C 1
ATOM 1579 O O . GLU A 1 202 ? 12.503 -6.859 -1.114 1.00 97.81 202 GLU A O 1
ATOM 1584 N N . ALA A 1 203 ? 10.949 -8.313 -0.416 1.00 97.75 203 ALA A N 1
ATOM 1585 C CA . ALA A 1 203 ? 11.125 -9.222 -1.549 1.00 97.75 203 ALA A CA 1
ATOM 1586 C C . ALA A 1 203 ? 10.754 -8.568 -2.897 1.00 97.75 203 ALA A C 1
ATOM 1588 O O . ALA A 1 203 ? 11.396 -8.833 -3.917 1.00 97.75 203 ALA A O 1
ATOM 1589 N N . SER A 1 204 ? 9.730 -7.710 -2.936 1.00 97.62 204 SER A N 1
ATOM 1590 C CA . SER A 1 204 ? 9.342 -6.986 -4.153 1.00 97.62 204 SER A CA 1
ATOM 1591 C C . SER A 1 204 ? 10.370 -5.917 -4.551 1.00 97.62 204 SER A C 1
ATOM 1593 O O . SER A 1 204 ? 10.683 -5.790 -5.735 1.00 97.62 204 SER A O 1
ATOM 1595 N N . GLU A 1 205 ? 10.959 -5.217 -3.577 1.00 97.81 205 GLU A N 1
ATOM 1596 C CA . GLU A 1 205 ? 12.007 -4.214 -3.786 1.00 97.81 205 GLU A CA 1
ATOM 1597 C C . GLU A 1 205 ? 13.285 -4.865 -4.323 1.00 97.81 205 GLU A C 1
ATOM 1599 O O . GLU A 1 205 ? 13.817 -4.417 -5.341 1.00 97.81 205 GLU A O 1
ATOM 1604 N N . ALA A 1 206 ? 13.711 -5.984 -3.727 1.00 97.75 206 ALA A N 1
ATOM 1605 C CA . ALA A 1 206 ? 14.837 -6.772 -4.223 1.00 97.75 206 ALA A CA 1
ATOM 1606 C C . ALA A 1 206 ? 14.623 -7.215 -5.683 1.00 97.75 206 ALA A C 1
ATOM 1608 O O . ALA A 1 206 ? 15.495 -7.006 -6.522 1.00 97.75 206 ALA A O 1
ATOM 1609 N N . ASN A 1 207 ? 13.438 -7.741 -6.022 1.00 97.56 207 ASN A N 1
ATOM 1610 C CA . ASN A 1 207 ? 13.095 -8.135 -7.395 1.00 97.56 207 ASN A CA 1
ATOM 1611 C C . ASN A 1 207 ? 13.091 -6.953 -8.387 1.00 97.56 207 ASN A C 1
ATOM 1613 O O . ASN A 1 207 ? 13.488 -7.115 -9.547 1.00 97.56 207 ASN A O 1
ATOM 1617 N N . LEU A 1 208 ? 12.648 -5.766 -7.960 1.00 98.19 208 LEU A N 1
ATOM 1618 C CA . LEU A 1 208 ? 12.683 -4.551 -8.780 1.00 98.19 208 LEU A CA 1
ATOM 1619 C C . LEU A 1 208 ? 14.116 -4.049 -8.996 1.00 98.19 208 LEU A C 1
ATOM 1621 O O . LEU A 1 208 ? 14.459 -3.688 -10.123 1.00 98.19 208 LEU A O 1
ATOM 1625 N N . PHE A 1 209 ? 14.957 -4.083 -7.960 1.00 98.38 209 PHE A N 1
ATOM 1626 C CA . PHE A 1 209 ? 16.377 -3.738 -8.049 1.00 98.38 209 PHE A CA 1
ATOM 1627 C C . PHE A 1 209 ? 17.117 -4.668 -9.022 1.00 98.38 209 PHE A C 1
ATOM 1629 O O . PHE A 1 209 ? 17.766 -4.206 -9.961 1.00 98.38 209 PHE A O 1
ATOM 1636 N N . ASP A 1 210 ? 16.917 -5.978 -8.879 1.00 98.31 210 ASP A N 1
ATOM 1637 C CA . ASP A 1 210 ? 17.456 -7.012 -9.766 1.00 98.31 210 ASP A CA 1
ATOM 1638 C C . ASP A 1 210 ? 17.056 -6.790 -11.234 1.00 98.31 210 ASP A C 1
ATOM 1640 O O . ASP A 1 210 ? 17.854 -6.976 -12.159 1.00 98.31 210 ASP A O 1
ATOM 1644 N N . LYS A 1 211 ? 15.798 -6.396 -11.465 1.00 98.31 211 LYS A N 1
ATOM 1645 C CA . LYS A 1 211 ? 15.270 -6.086 -12.798 1.00 98.31 211 LYS A CA 1
ATOM 1646 C C . LYS A 1 211 ? 15.884 -4.806 -13.369 1.00 98.31 211 LYS A C 1
ATOM 1648 O O . LYS A 1 211 ? 16.221 -4.792 -14.552 1.00 98.31 211 LYS A O 1
ATOM 1653 N N . ALA A 1 212 ? 16.061 -3.769 -12.551 1.00 97.94 212 ALA A N 1
ATOM 1654 C CA . ALA A 1 212 ? 16.719 -2.528 -12.952 1.00 97.94 212 ALA A CA 1
ATOM 1655 C C . ALA A 1 212 ? 18.190 -2.771 -13.334 1.00 97.94 212 ALA A C 1
ATOM 1657 O O . ALA A 1 212 ? 18.613 -2.352 -14.409 1.00 97.94 212 ALA A O 1
ATOM 1658 N N . GLN A 1 213 ? 18.931 -3.540 -12.530 1.00 98.44 213 GLN A N 1
ATOM 1659 C CA . GLN A 1 213 ? 20.319 -3.906 -12.822 1.00 98.44 213 GLN A CA 1
ATOM 1660 C C . GLN A 1 213 ? 20.439 -4.733 -14.116 1.00 98.44 213 GLN A C 1
ATOM 1662 O O . GLN A 1 213 ? 21.301 -4.464 -14.952 1.00 98.44 213 GLN A O 1
ATOM 1667 N N . LYS A 1 214 ? 19.542 -5.706 -14.339 1.00 98.44 214 LYS A N 1
ATOM 1668 C CA . LYS A 1 214 ? 19.479 -6.466 -15.607 1.00 98.44 214 LYS A CA 1
ATOM 1669 C C . LYS A 1 214 ? 19.169 -5.560 -16.805 1.00 98.44 214 LYS A C 1
ATOM 1671 O O . LYS A 1 214 ? 19.734 -5.757 -17.878 1.00 98.44 214 LYS A O 1
ATOM 1676 N N . GLN A 1 215 ? 18.301 -4.562 -16.633 1.00 98.19 215 GLN A N 1
ATOM 1677 C CA . GLN A 1 215 ? 17.985 -3.586 -17.676 1.00 98.19 215 GLN A CA 1
ATOM 1678 C C . GLN A 1 215 ? 19.173 -2.661 -17.990 1.00 98.19 215 GLN A C 1
ATOM 1680 O O . GLN A 1 215 ? 19.404 -2.378 -19.163 1.00 98.19 215 GLN A O 1
ATOM 1685 N N . GLU A 1 216 ? 19.939 -2.228 -16.985 1.00 98.38 216 GLU A N 1
ATOM 1686 C CA . GLU A 1 216 ? 21.168 -1.445 -17.176 1.00 98.38 216 GLU A CA 1
ATOM 1687 C C . GLU A 1 216 ? 22.213 -2.238 -17.975 1.00 98.38 216 GLU A C 1
ATOM 1689 O O . GLU A 1 216 ? 22.720 -1.742 -18.982 1.00 98.38 216 GLU A O 1
ATOM 1694 N N . VAL A 1 217 ? 22.457 -3.506 -17.614 1.00 98.50 217 VAL A N 1
ATOM 1695 C CA . VAL A 1 217 ? 23.359 -4.395 -18.371 1.00 98.50 217 VAL A CA 1
ATOM 1696 C C . VAL A 1 217 ? 22.915 -4.509 -19.832 1.00 98.50 217 VAL A C 1
ATOM 1698 O O . VAL A 1 217 ? 23.705 -4.207 -20.726 1.00 98.50 217 VAL A O 1
ATOM 1701 N N . LEU A 1 218 ? 21.640 -4.827 -20.090 1.00 98.50 218 LEU A N 1
ATOM 1702 C CA . LEU A 1 218 ? 21.097 -4.910 -21.454 1.00 98.50 218 LEU A CA 1
ATOM 1703 C C . LEU A 1 218 ? 21.198 -3.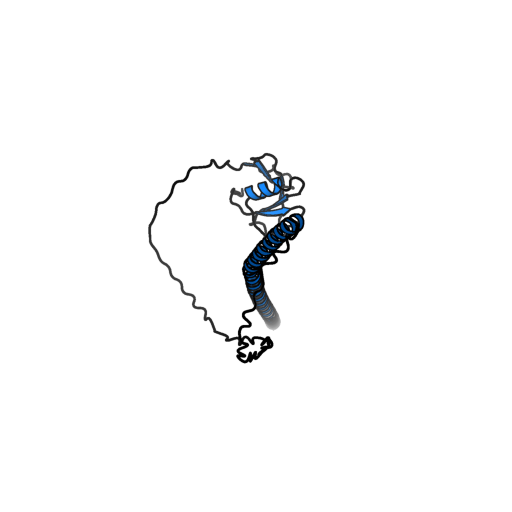585 -22.228 1.00 98.50 218 LEU A C 1
ATOM 1705 O O . LEU A 1 218 ? 21.405 -3.602 -23.439 1.00 98.50 218 LEU A O 1
ATOM 1709 N N . GLN A 1 219 ? 21.071 -2.432 -21.563 1.00 98.25 219 GLN A N 1
ATOM 1710 C CA . GLN A 1 219 ? 21.300 -1.132 -22.201 1.00 98.25 219 GLN A CA 1
ATOM 1711 C C . GLN A 1 219 ? 22.771 -0.942 -22.589 1.00 98.25 219 GLN A C 1
ATOM 1713 O O . GLN A 1 219 ? 23.036 -0.490 -23.702 1.00 98.25 219 GLN A O 1
ATOM 1718 N N . THR A 1 220 ? 23.721 -1.328 -21.729 1.00 98.56 220 THR A N 1
ATOM 1719 C CA . THR A 1 220 ? 25.156 -1.247 -22.062 1.00 98.56 220 THR A CA 1
ATOM 1720 C C . THR A 1 220 ? 25.555 -2.198 -23.194 1.00 98.56 220 THR A C 1
ATOM 1722 O O . THR A 1 220 ? 26.285 -1.784 -24.092 1.00 98.56 220 THR A O 1
ATOM 1725 N N . GLU A 1 221 ? 25.021 -3.423 -23.225 1.00 98.44 221 GLU A N 1
ATOM 1726 C CA . GLU A 1 221 ? 25.227 -4.375 -24.328 1.00 98.44 221 GLU A CA 1
ATOM 1727 C C . GLU A 1 221 ? 24.639 -3.854 -25.650 1.00 98.44 221 GLU A C 1
ATOM 1729 O O . GLU A 1 221 ? 25.288 -3.925 -26.694 1.00 98.44 221 GLU A O 1
ATOM 1734 N N . LEU A 1 222 ? 23.431 -3.277 -25.625 1.00 98.50 222 LEU A N 1
ATOM 1735 C CA . LEU A 1 222 ? 22.816 -2.676 -26.814 1.00 98.50 222 LEU A CA 1
ATOM 1736 C C . LEU A 1 222 ? 23.606 -1.477 -27.350 1.00 98.50 222 LEU A C 1
ATOM 1738 O O . LEU A 1 222 ? 23.633 -1.283 -28.566 1.00 98.50 222 LEU A O 1
ATOM 1742 N N . GLU A 1 223 ? 24.235 -0.683 -26.482 1.00 98.56 223 GLU A N 1
ATOM 1743 C CA . GLU A 1 223 ? 25.072 0.440 -26.914 1.00 98.56 223 GLU A CA 1
ATOM 1744 C C . GLU A 1 223 ? 26.409 -0.043 -27.498 1.00 98.56 223 GLU A C 1
ATOM 1746 O O . GLU A 1 223 ? 26.769 0.385 -28.591 1.00 98.56 223 GLU A O 1
ATOM 1751 N N . GLN A 1 224 ? 27.067 -1.032 -26.882 1.00 98.50 224 GLN A N 1
ATOM 1752 C CA . GLN A 1 224 ? 28.257 -1.686 -27.457 1.00 98.50 224 GLN A CA 1
ATOM 1753 C C . GLN A 1 224 ? 27.970 -2.267 -28.852 1.00 98.50 224 GLN A C 1
ATOM 1755 O O . GLN A 1 224 ? 28.705 -2.014 -29.805 1.00 98.50 224 GLN A O 1
ATOM 1760 N N . MET A 1 225 ? 26.843 -2.968 -29.013 1.00 98.50 225 MET A N 1
ATOM 1761 C CA . MET A 1 225 ? 26.413 -3.506 -30.310 1.00 98.50 225 MET A CA 1
ATOM 1762 C C . MET A 1 225 ? 26.112 -2.413 -31.353 1.00 98.50 225 MET A C 1
ATOM 1764 O O . MET A 1 225 ? 26.218 -2.673 -32.554 1.00 98.50 225 MET A O 1
ATOM 1768 N N . ARG A 1 226 ? 25.733 -1.194 -30.938 1.00 98.56 226 ARG A N 1
ATOM 1769 C CA . ARG A 1 226 ? 25.575 -0.038 -31.844 1.00 98.56 226 ARG A CA 1
ATOM 1770 C C . ARG A 1 226 ? 26.924 0.535 -32.262 1.00 98.56 226 ARG A C 1
ATOM 1772 O O . ARG A 1 226 ? 27.099 0.799 -33.451 1.00 98.56 226 ARG A O 1
ATOM 1779 N N . GLU A 1 227 ? 27.857 0.686 -31.323 1.00 98.62 227 GLU A N 1
ATOM 1780 C CA . GLU A 1 227 ? 29.223 1.140 -31.603 1.00 98.62 227 GLU A CA 1
ATOM 1781 C C . GLU A 1 227 ? 29.915 0.193 -32.599 1.00 98.62 227 GLU A C 1
ATOM 1783 O O . GLU A 1 227 ? 30.360 0.643 -33.657 1.00 98.62 227 GLU A O 1
ATOM 1788 N N . GLU A 1 228 ? 29.888 -1.125 -32.356 1.00 98.56 228 GLU A N 1
ATOM 1789 C CA . GLU A 1 228 ? 30.430 -2.131 -33.286 1.00 98.56 228 GLU A CA 1
ATOM 1790 C C . GLU A 1 228 ? 29.783 -2.061 -34.681 1.00 98.56 228 GLU A C 1
ATOM 1792 O O . GLU A 1 228 ? 30.463 -2.152 -35.708 1.00 98.56 228 GLU A O 1
ATOM 1797 N N . LEU A 1 229 ? 28.458 -1.889 -34.745 1.00 98.62 229 LEU A N 1
ATOM 1798 C CA . LEU A 1 229 ? 27.721 -1.775 -36.004 1.00 98.62 229 LEU A CA 1
ATOM 1799 C C . LEU A 1 229 ? 28.138 -0.518 -36.791 1.00 98.62 229 LEU A C 1
ATOM 1801 O O . LEU A 1 229 ? 28.256 -0.568 -38.021 1.00 98.62 229 LEU A O 1
ATOM 1805 N N . ASP A 1 230 ? 28.355 0.607 -36.113 1.00 98.56 230 ASP A N 1
ATOM 1806 C CA . ASP A 1 230 ? 28.774 1.860 -36.743 1.00 98.56 230 ASP A CA 1
ATOM 1807 C C . ASP A 1 230 ? 30.256 1.842 -37.154 1.00 98.56 230 ASP A C 1
ATOM 1809 O O . ASP A 1 230 ? 30.581 2.329 -38.246 1.00 98.56 230 ASP A O 1
ATOM 1813 N N . GLU A 1 231 ? 31.133 1.175 -36.397 1.00 98.62 231 GLU A N 1
ATOM 1814 C CA . GLU A 1 231 ? 32.498 0.857 -36.839 1.00 98.62 231 GLU A CA 1
ATOM 1815 C C . GLU A 1 231 ? 32.498 -0.007 -38.111 1.00 98.62 231 GLU A C 1
ATOM 1817 O O . GLU A 1 231 ? 33.195 0.308 -39.084 1.00 98.62 231 GLU A O 1
ATOM 1822 N N . GLN A 1 232 ? 31.670 -1.058 -38.161 1.00 98.56 232 GLN A N 1
ATOM 1823 C CA . GLN A 1 232 ? 31.529 -1.911 -39.347 1.00 98.56 232 GLN A CA 1
ATOM 1824 C C . GLN A 1 232 ? 31.030 -1.120 -40.568 1.00 98.56 232 GLN A C 1
ATOM 1826 O O . GLN A 1 232 ? 31.597 -1.249 -41.660 1.00 98.56 232 GLN A O 1
ATOM 1831 N N . LYS A 1 233 ? 30.022 -0.249 -40.405 1.00 98.50 233 LYS A N 1
ATOM 1832 C CA . LYS A 1 233 ? 29.554 0.658 -41.475 1.00 98.50 233 LYS A CA 1
ATOM 1833 C C . LYS A 1 233 ? 30.666 1.598 -41.946 1.00 98.50 233 LYS A C 1
ATOM 1835 O O . LYS A 1 233 ? 30.831 1.789 -43.154 1.00 98.50 233 LYS A O 1
ATOM 1840 N N . ALA A 1 234 ? 31.433 2.181 -41.024 1.00 98.56 234 ALA A N 1
ATOM 1841 C CA . ALA A 1 234 ? 32.541 3.074 -41.354 1.00 98.56 234 ALA A CA 1
ATOM 1842 C C . ALA A 1 234 ? 33.648 2.342 -42.135 1.00 98.56 234 ALA A C 1
ATOM 1844 O O . ALA A 1 234 ? 34.128 2.852 -43.153 1.00 98.56 234 ALA A O 1
ATOM 1845 N N . ALA A 1 235 ? 33.996 1.119 -41.722 1.00 98.50 235 ALA A N 1
ATOM 1846 C CA . ALA A 1 235 ? 34.962 0.266 -42.408 1.00 98.50 235 ALA A CA 1
ATOM 1847 C C . ALA A 1 235 ? 34.500 -0.132 -43.823 1.00 98.50 235 ALA A C 1
ATOM 1849 O O . ALA A 1 235 ? 35.292 -0.070 -44.770 1.00 98.50 235 ALA A O 1
ATOM 1850 N N . LEU A 1 236 ? 33.218 -0.483 -43.996 1.00 98.44 236 LEU A N 1
ATOM 1851 C CA . LEU A 1 236 ? 32.629 -0.764 -45.311 1.00 98.44 236 LEU A CA 1
ATOM 1852 C C . LEU A 1 236 ? 32.675 0.468 -46.222 1.00 98.44 236 LEU A C 1
ATOM 1854 O O . LEU A 1 236 ? 33.210 0.382 -47.325 1.00 98.44 236 LEU A O 1
ATOM 1858 N N . LYS A 1 237 ? 32.234 1.633 -45.737 1.00 98.50 237 LYS A N 1
ATOM 1859 C CA . LYS A 1 237 ? 32.273 2.896 -46.491 1.00 98.50 237 LYS A CA 1
ATOM 1860 C C . LYS A 1 237 ? 33.698 3.294 -46.898 1.00 98.50 237 LYS A C 1
ATOM 1862 O O . LYS A 1 237 ? 33.925 3.760 -48.014 1.00 98.50 237 LYS A O 1
ATOM 1867 N N . ALA A 1 238 ? 34.683 3.076 -46.024 1.00 98.25 238 ALA A N 1
ATOM 1868 C CA . ALA A 1 238 ? 36.095 3.300 -46.338 1.00 98.25 238 ALA A CA 1
ATOM 1869 C C . ALA A 1 238 ? 36.627 2.315 -47.398 1.00 98.25 238 ALA A C 1
ATOM 1871 O O . ALA A 1 238 ? 37.452 2.692 -48.235 1.00 98.25 238 ALA A O 1
ATOM 1872 N N . ARG A 1 239 ? 36.153 1.062 -47.396 1.00 98.31 239 ARG A N 1
ATOM 1873 C CA . ARG A 1 239 ? 36.475 0.061 -48.424 1.00 98.31 239 ARG A CA 1
ATOM 1874 C C . ARG A 1 239 ? 35.846 0.409 -49.773 1.00 98.31 239 ARG A C 1
ATOM 1876 O O . ARG A 1 239 ? 36.541 0.331 -50.781 1.00 98.31 239 ARG A O 1
ATOM 1883 N N . GLU A 1 240 ? 34.583 0.824 -49.795 1.00 98.19 240 GLU A N 1
ATOM 1884 C CA . GLU A 1 240 ? 33.896 1.294 -51.005 1.00 98.19 240 GLU A CA 1
ATOM 1885 C C . GLU A 1 240 ? 34.615 2.497 -51.625 1.00 98.19 240 GLU A C 1
ATOM 1887 O O . GLU A 1 240 ? 34.908 2.481 -52.817 1.00 98.19 240 GLU A O 1
ATOM 1892 N N . ALA A 1 241 ? 34.994 3.490 -50.813 1.00 98.06 241 ALA A N 1
ATOM 1893 C CA . ALA A 1 241 ? 35.757 4.651 -51.273 1.00 98.06 241 ALA A CA 1
ATOM 1894 C C . ALA A 1 241 ? 37.131 4.283 -51.867 1.00 98.06 241 ALA A C 1
ATOM 1896 O O . ALA A 1 241 ? 37.586 4.918 -52.814 1.00 98.06 241 ALA A O 1
ATOM 1897 N N . ARG A 1 242 ? 37.803 3.249 -51.338 1.00 97.94 242 ARG A N 1
ATOM 1898 C CA . ARG A 1 242 ? 39.056 2.733 -51.921 1.00 97.94 242 ARG A CA 1
ATOM 1899 C C . ARG A 1 242 ? 38.822 2.012 -53.248 1.00 97.94 242 ARG A C 1
ATOM 1901 O O . ARG A 1 242 ? 39.635 2.158 -54.150 1.00 97.94 242 ARG A O 1
ATOM 1908 N N . LEU A 1 243 ? 37.734 1.249 -53.363 1.00 97.62 243 LEU A N 1
ATOM 1909 C CA . LEU A 1 243 ? 37.370 0.532 -54.590 1.00 97.62 243 LEU A CA 1
ATOM 1910 C C . LEU A 1 243 ? 36.876 1.465 -55.704 1.00 97.62 243 LEU A C 1
ATOM 1912 O O . LEU A 1 243 ? 37.031 1.125 -56.868 1.00 97.62 243 LEU A O 1
ATOM 1916 N N . SER A 1 244 ? 36.299 2.624 -55.375 1.00 97.62 244 SER A N 1
ATOM 1917 C CA . SER A 1 244 ? 35.858 3.614 -56.369 1.00 97.62 244 SER A CA 1
ATOM 1918 C C . SER A 1 244 ? 36.973 4.537 -56.879 1.00 97.62 244 SER A C 1
ATOM 1920 O O . SER A 1 244 ? 36.744 5.292 -57.823 1.00 97.62 244 SER A O 1
ATOM 1922 N N . ALA A 1 245 ? 38.157 4.495 -56.261 1.00 96.38 245 ALA A N 1
ATOM 1923 C CA . ALA A 1 245 ? 39.290 5.372 -56.560 1.00 96.38 245 ALA A CA 1
ATOM 1924 C C . ALA A 1 245 ? 40.460 4.683 -57.297 1.00 96.38 245 ALA A C 1
ATOM 1926 O O . ALA A 1 245 ? 41.439 5.363 -57.615 1.00 96.38 245 ALA A O 1
ATOM 1927 N N . GLY A 1 246 ? 40.384 3.366 -57.526 1.00 90.19 246 GLY A N 1
ATOM 1928 C CA . GLY A 1 246 ? 41.401 2.552 -58.209 1.00 90.19 246 GLY A CA 1
ATOM 1929 C C . GLY A 1 246 ? 40.907 1.974 -59.527 1.00 90.19 246 GLY A C 1
ATOM 1930 O O . GLY A 1 246 ? 41.738 1.919 -60.458 1.00 90.19 246 GLY A O 1
#

Radius of gyration: 39.5 Å; chains: 1; bounding box: 80×53×134 Å